Protein AF-0000000070242315 (afdb_homodimer)

Organism: Natronomonas pharaonis (strain ATCC 35678 / DSM 2160 / CIP 103997 / JCM 8858 / NBRC 14720 / NCIMB 2260 / Gabara) (NCBI:txid348780)

Sequence (284 aa):
MSDRTIFEQIIDGDIPARIVHETETTLAFLDANPLAPGHTLVVPKEPYERLRDLPPELSADVFETVRTVTPAVQDAVDADATTIGINDGPEAGQEVPHLHVHIVPRFEGDGGGPIHGVAGKTPELGDEELDTIADDIAEGLDMSDRTIFEQIIDGDIPARIVHETETTLAFLDANPLAPGHTLVVPKEPYERLRDLPPELSADVFETVRTVTPAVQDAVDADATTIGINDGPEAGQEVPHLHVHIVPRFEGDGGGPIHGVAGKTPELGDEELDTIADDIAEGLD

Nearest PDB structures (foldseek):
  3lb5-assembly2_D  TM=9.651E-01  e=8.086E-12  Bartonella henselae
  3l7x-assembly1_A-2  TM=9.092E-01  e=3.207E-12  Streptococcus mutans UA159
  3lb5-assembly1_A  TM=9.494E-01  e=1.035E-11  Bartonella henselae
  3imi-assembly2_C  TM=8.323E-01  e=4.643E-12  Bacillus anthracis str. 'Ames Ancestor'
  6fit-assembly1_A-2  TM=9.003E-01  e=7.441E-11  Homo sapiens

Solvent-accessible surface area (backbone atoms only — not comparable to full-atom values): 14920 Å² total; per-residue (Å²): 127,88,80,76,49,72,63,52,32,39,74,72,63,75,37,91,71,48,65,39,47,75,60,98,56,31,42,28,28,48,46,92,76,37,49,20,72,59,15,27,34,40,29,51,63,66,79,41,44,40,72,80,69,46,53,68,70,57,45,51,52,43,49,50,48,49,62,60,46,49,53,24,32,26,60,47,60,69,37,69,13,28,36,36,34,30,39,37,30,61,54,13,48,32,79,63,84,40,40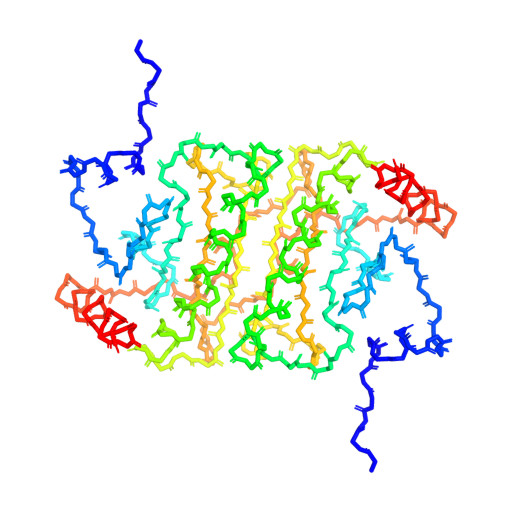,50,36,42,39,33,40,20,38,80,86,36,75,40,46,26,72,74,69,25,39,37,60,65,55,91,74,53,71,67,56,51,49,50,42,33,50,40,24,30,56,59,72,102,129,87,80,75,49,72,63,54,32,39,75,70,63,77,36,93,70,50,67,38,46,73,59,97,56,32,41,27,29,48,47,91,78,37,49,20,71,59,14,28,35,41,28,51,62,64,79,41,46,39,71,80,69,46,53,70,70,58,47,52,52,44,50,50,49,48,62,61,45,50,54,24,32,27,60,48,61,68,38,69,12,28,35,36,36,30,40,38,31,62,54,13,47,32,80,64,83,40,41,50,37,42,39,34,39,20,39,82,86,37,75,40,45,25,72,74,70,25,39,36,61,66,55,91,73,54,71,66,56,50,50,50,41,33,50,42,25,29,55,59,72,101

Radius of gyration: 18.12 Å; Cα contacts (8 Å, |Δi|>4): 613; chains: 2; bounding box: 54×52×43 Å

Secondary structure (DSSP, 8-state):
-----HHHHHHTTSS---EEEE-SSEEEEE-SS-SSTT-EEEEESS---SGGGS-HHHHHHHHHHHHHHHHHHHHHTT-SEEEEEEEESGGGT--SSS--EEEEEE-TTSS---GGGG--SPP---HHHHHHHHHHHHHHH-/-----HHHHHHTTSS---EEEE-SSEEEEE-SS-SSTT-EEEEESS---SGGGS-HHHHHHHHHHHHHHHHHHHHHTT-SEEEEEEEESGGGT--SSS--EEEEEE-TTSS---GGGG--SPP---HHHHHHHHHHHHHHH-

pLDDT: mean 95.9, std 7.04, range [35.12, 98.94]

InterPro domains:
  IPR001310 Histidine triad (HIT) protein [PR00332] (6-22)
  IPR001310 Histidine triad (HIT) protein [PR00332] (27-45)
  IPR001310 Histidine triad (HIT) protein [PR00332] (94-104)
  IPR001310 Histidine triad (HIT) protein [PTHR46648] (2-141)
  IPR011146 HIT-like domain [PF01230] (14-108)
  IPR011146 HIT-like domain [PS51084] (6-113)
  IPR019808 Histidine triad, conserved site [PS00892] (87-105)
  IPR036265 HIT-like superfamily [G3DSA:3.30.428.10] (1-141)
  IPR036265 HIT-like superfamily [SSF54197] (3-139)

Foldseek 3Di:
DPDDWVLLCCLVVVDDFAWDDDDPFKTKTADPDAPAQLWMKIFTNPFAQAPVPDPPVSNVVRVVCVVVVLVVSCVVVVAPDWDKDWQGDVVSPDDTSGTMIITHGHHVPPPDDDPVVSDDDDDDDDPVRVVVVVVVVVVVVD/DPDDWVLLCCLVVVDDFAWDDDDPFKTKTADPDAPAQLWMKIFTNPFAQAPVPDPPVSNVVRVVCVVVVLVVSCVVVVAPDWDKDWQGDVVSPDDTSGTMIITHGHHVPPPDDDPVVSDDDDDDDDPVRVVVVVVVVVVVVD

Structure (mmCIF, N/CA/C/O backbone):
data_AF-0000000070242315-model_v1
#
loop_
_entity.id
_entity.type
_entity.pdbx_description
1 polymer "Histidine triad family protein (Homolog to bis(5'-nucleosyl)-tetraphosphatase)"
#
loop_
_atom_site.group_PDB
_atom_site.id
_atom_site.type_symbol
_atom_site.label_atom_id
_atom_site.label_alt_id
_atom_site.label_comp_id
_atom_site.label_asym_id
_atom_site.label_entity_id
_atom_site.label_seq_id
_atom_site.pdbx_PDB_ins_code
_atom_site.Cartn_x
_atom_site.Cartn_y
_atom_site.Cartn_z
_atom_site.occupancy
_atom_site.B_iso_or_equiv
_atom_site.auth_seq_id
_atom_site.auth_comp_id
_atom_site.auth_asym_id
_atom_site.auth_atom_id
_atom_site.pdbx_PDB_model_num
ATOM 1 N N . MET A 1 1 ? 29.047 14.562 1.437 1 35.16 1 MET A N 1
ATOM 2 C CA . MET A 1 1 ? 28.016 14.633 2.459 1 35.16 1 MET A CA 1
ATOM 3 C C . MET A 1 1 ? 26.703 14.047 1.942 1 35.16 1 MET A C 1
ATOM 5 O O . MET A 1 1 ? 26.203 14.469 0.9 1 35.16 1 MET A O 1
ATOM 9 N N . SER A 1 2 ? 26.312 12.75 1.94 1 50.72 2 SER A N 1
ATOM 10 C CA . SER A 1 2 ? 25.219 12.086 1.234 1 50.72 2 SER A CA 1
ATOM 11 C C . SER A 1 2 ? 23.922 12.859 1.379 1 50.72 2 SER A C 1
ATOM 13 O O . SER A 1 2 ? 23.562 13.297 2.477 1 50.72 2 SER A O 1
ATOM 15 N N . ASP A 1 3 ? 23.344 13.711 0.447 1 77.81 3 ASP A N 1
ATOM 16 C CA . ASP A 1 3 ? 22.312 14.742 0.432 1 77.81 3 ASP A CA 1
ATOM 17 C C . ASP A 1 3 ? 21.016 14.234 1.081 1 77.81 3 ASP A C 1
ATOM 19 O O . ASP A 1 3 ? 20.5 13.172 0.718 1 77.81 3 ASP A O 1
ATOM 23 N N . ARG A 1 4 ? 20.812 14.711 2.303 1 92.19 4 ARG A N 1
ATOM 24 C CA . ARG A 1 4 ? 19.609 14.445 3.08 1 92.19 4 ARG A CA 1
ATOM 25 C C . ARG A 1 4 ? 18.359 14.648 2.234 1 92.19 4 ARG A C 1
ATOM 27 O O . ARG A 1 4 ? 18.281 15.578 1.428 1 92.19 4 ARG A O 1
ATOM 34 N N . THR A 1 5 ? 17.453 13.711 2.373 1 96.25 5 THR A N 1
ATOM 35 C CA . THR A 1 5 ? 16.172 13.859 1.69 1 96.25 5 THR A CA 1
ATOM 36 C C . THR A 1 5 ? 15.305 14.891 2.404 1 96.25 5 THR A C 1
ATOM 38 O O . THR A 1 5 ? 15.594 15.273 3.539 1 96.25 5 THR A O 1
ATOM 41 N N . ILE A 1 6 ? 14.336 15.375 1.773 1 96.25 6 ILE A N 1
ATOM 42 C CA . ILE A 1 6 ? 13.383 16.297 2.373 1 96.25 6 ILE A CA 1
ATOM 43 C C . ILE A 1 6 ? 12.742 15.656 3.6 1 96.25 6 ILE A C 1
ATOM 45 O O . ILE A 1 6 ? 12.453 16.328 4.586 1 96.25 6 ILE A O 1
ATOM 49 N N . PHE A 1 7 ? 12.547 14.367 3.598 1 98.06 7 PHE A N 1
ATOM 50 C CA . PHE A 1 7 ? 11.953 13.664 4.73 1 98.06 7 PHE A CA 1
ATOM 51 C C . PHE A 1 7 ? 12.883 13.688 5.934 1 98.06 7 PHE A C 1
ATOM 53 O O . PHE A 1 7 ? 12.438 13.859 7.07 1 98.06 7 PHE A O 1
ATOM 60 N N . GLU A 1 8 ? 14.094 13.461 5.645 1 97.75 8 GLU A N 1
ATOM 61 C CA . GLU A 1 8 ? 15.062 13.562 6.734 1 97.75 8 GLU A CA 1
ATOM 62 C C . GLU A 1 8 ? 15.055 14.953 7.352 1 97.75 8 GLU A C 1
ATOM 64 O O . GLU A 1 8 ? 15.188 15.102 8.57 1 97.75 8 GLU A O 1
ATOM 69 N N . GLN A 1 9 ? 14.906 15.93 6.469 1 97.81 9 GLN A N 1
ATOM 70 C CA . GLN A 1 9 ? 14.859 17.297 6.953 1 97.81 9 GLN A CA 1
ATOM 71 C C . GLN A 1 9 ? 13.617 17.547 7.809 1 97.81 9 GLN A C 1
ATOM 73 O O . GLN A 1 9 ? 13.672 18.266 8.805 1 97.81 9 GLN A O 1
ATOM 78 N N . ILE A 1 10 ? 12.477 16.984 7.426 1 97.88 10 ILE A N 1
ATOM 79 C CA . ILE A 1 10 ? 11.25 17.078 8.211 1 97.88 10 ILE A CA 1
ATOM 80 C C . ILE A 1 10 ? 11.438 16.375 9.555 1 97.88 10 ILE A C 1
ATOM 82 O O . ILE A 1 10 ? 11.109 16.938 10.602 1 97.88 10 ILE A O 1
ATOM 86 N N . ILE A 1 11 ? 12.023 15.172 9.562 1 98.06 11 ILE A N 1
ATOM 87 C CA . ILE A 1 11 ? 12.219 14.344 10.742 1 98.06 11 ILE A CA 1
ATOM 88 C C . ILE A 1 11 ? 13.125 15.07 11.742 1 98.06 11 ILE A C 1
ATOM 90 O O . ILE A 1 11 ? 12.883 15.031 12.945 1 98.06 11 ILE A O 1
ATOM 94 N N . ASP A 1 12 ? 14.086 15.781 11.227 1 97 12 ASP A N 1
ATOM 95 C CA . ASP A 1 12 ? 15.062 16.453 12.07 1 97 12 ASP A CA 1
ATOM 96 C C . ASP A 1 12 ? 14.547 17.828 12.523 1 97 12 ASP A C 1
ATOM 98 O O . ASP A 1 12 ? 15.188 18.5 13.32 1 97 12 ASP A O 1
ATOM 102 N N . GLY A 1 13 ? 13.469 18.281 11.961 1 96.56 13 GLY A N 1
ATOM 103 C CA . GLY A 1 13 ? 12.875 19.547 12.352 1 96.56 13 GLY A CA 1
ATOM 104 C C . GLY A 1 13 ? 13.453 20.734 11.609 1 96.56 13 GLY A C 1
ATOM 105 O O . GLY A 1 13 ? 13.219 21.875 11.984 1 96.56 13 GLY A O 1
ATOM 106 N N . ASP A 1 14 ? 14.18 20.453 10.562 1 96.56 14 ASP A N 1
ATOM 107 C CA . ASP A 1 14 ? 14.781 21.531 9.766 1 96.56 14 ASP A CA 1
ATOM 108 C C . ASP A 1 14 ? 13.727 22.219 8.891 1 96.56 14 ASP A C 1
ATOM 110 O O . ASP A 1 14 ? 13.867 23.391 8.547 1 96.56 14 ASP A O 1
ATOM 114 N N . ILE A 1 15 ? 12.758 21.453 8.414 1 95.69 15 ILE A N 1
ATOM 115 C CA . ILE A 1 15 ? 11.641 21.953 7.617 1 95.69 15 ILE A CA 1
ATOM 116 C C . ILE A 1 15 ? 10.32 21.625 8.312 1 95.69 15 ILE A C 1
ATOM 118 O O . ILE A 1 15 ? 10.156 20.516 8.844 1 95.69 15 ILE A O 1
ATOM 122 N N . PRO A 1 16 ? 9.461 22.641 8.266 1 96.38 16 PRO A N 1
ATOM 123 C CA . PRO A 1 16 ? 8.18 22.375 8.93 1 96.38 16 PRO A CA 1
ATOM 124 C C . PRO A 1 16 ? 7.32 21.375 8.156 1 96.38 16 PRO A C 1
ATOM 126 O O . PRO A 1 16 ? 7.422 21.281 6.934 1 96.38 16 PRO A O 1
ATOM 129 N N . ALA A 1 17 ? 6.516 20.656 8.828 1 98.06 17 ALA A N 1
ATOM 130 C CA . ALA A 1 17 ? 5.512 19.734 8.297 1 98.06 17 ALA A CA 1
ATOM 131 C C . ALA A 1 17 ? 4.316 19.625 9.234 1 98.06 17 ALA A C 1
ATOM 133 O O . ALA A 1 17 ? 4.422 19.938 10.422 1 98.06 17 ALA A O 1
ATOM 134 N N . ARG A 1 18 ? 3.201 19.281 8.711 1 98.56 18 ARG A N 1
ATOM 135 C CA . ARG A 1 18 ? 2.023 19 9.523 1 98.56 18 ARG A CA 1
ATOM 136 C C . ARG A 1 18 ? 2.021 17.547 10.016 1 98.56 18 ARG A C 1
ATOM 138 O O . ARG A 1 18 ? 1.366 16.688 9.422 1 98.56 18 ARG A O 1
ATOM 145 N N . ILE A 1 19 ? 2.725 17.375 11.102 1 98.75 19 ILE A N 1
ATOM 146 C CA . ILE A 1 19 ? 2.881 16.047 11.688 1 98.75 19 ILE A CA 1
ATOM 147 C C . ILE A 1 19 ? 1.592 15.641 12.391 1 98.75 19 ILE A C 1
ATOM 149 O O . ILE A 1 19 ? 1.052 16.406 13.203 1 98.75 19 ILE A O 1
ATOM 153 N N . VAL A 1 20 ? 1.15 14.469 12.102 1 98.88 20 VAL A N 1
ATOM 154 C CA . VAL A 1 20 ? -0.119 14.055 12.688 1 98.88 20 VAL A CA 1
ATOM 155 C C . VAL A 1 20 ? 0.112 12.898 13.664 1 98.88 20 VAL A C 1
ATOM 157 O O . VAL A 1 20 ? -0.746 12.602 14.492 1 98.88 20 VAL A O 1
ATOM 160 N N . HIS A 1 21 ? 1.152 12.18 13.57 1 98.75 21 HIS A N 1
ATOM 161 C CA . HIS A 1 21 ? 1.483 11.055 14.43 1 98.75 21 HIS A CA 1
ATOM 162 C C . HIS A 1 21 ? 2.982 10.773 14.422 1 98.75 21 HIS A C 1
ATOM 164 O O . HIS A 1 21 ? 3.627 10.852 13.375 1 98.75 21 HIS A O 1
ATOM 170 N N . GLU A 1 22 ? 3.502 10.484 15.523 1 98.56 22 GLU A N 1
ATOM 171 C CA . GLU A 1 22 ? 4.926 10.195 15.641 1 98.56 22 GLU A CA 1
ATOM 172 C C . GLU A 1 22 ? 5.184 9.109 16.672 1 98.56 22 GLU A C 1
ATOM 174 O O . GLU A 1 22 ? 4.598 9.125 17.766 1 98.56 22 GLU A O 1
ATOM 179 N N . THR A 1 23 ? 5.93 8.156 16.328 1 98.25 23 THR A N 1
ATOM 180 C CA . THR A 1 23 ? 6.453 7.156 17.25 1 98.25 23 THR A CA 1
ATOM 181 C C . THR A 1 23 ? 7.973 7.27 17.359 1 98.25 23 THR A C 1
ATOM 183 O O . THR A 1 23 ? 8.578 8.188 16.797 1 98.25 23 THR A O 1
ATOM 186 N N . GLU A 1 24 ? 8.57 6.324 18.062 1 98.25 24 GLU A N 1
ATOM 187 C CA . GLU A 1 24 ? 10.023 6.301 18.156 1 98.25 24 GLU A CA 1
ATOM 188 C C . GLU A 1 24 ? 10.664 6.047 16.797 1 98.25 24 GLU A C 1
ATOM 190 O O . GLU A 1 24 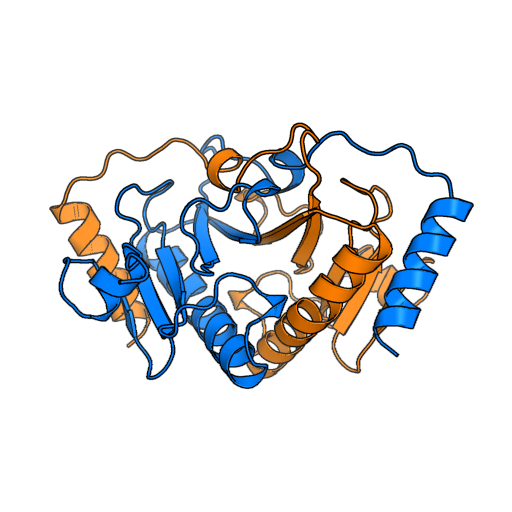? 11.75 6.562 16.516 1 98.25 24 GLU A O 1
ATOM 195 N N . THR A 1 25 ? 10.016 5.344 15.891 1 98.69 25 THR A N 1
ATOM 196 C CA . THR A 1 25 ? 10.695 4.867 14.695 1 98.69 25 THR A CA 1
ATOM 197 C C . THR A 1 25 ? 9.992 5.363 13.438 1 98.69 25 THR A C 1
ATOM 199 O O . THR A 1 25 ? 10.523 5.238 12.328 1 98.69 25 THR A O 1
ATOM 202 N N . THR A 1 26 ? 8.773 5.953 13.547 1 98.75 26 THR A N 1
ATOM 203 C CA . THR A 1 26 ? 8.016 6.344 12.359 1 98.75 26 THR A CA 1
ATOM 204 C C . THR A 1 26 ? 7.469 7.762 12.508 1 98.75 26 THR A C 1
ATOM 206 O O . THR A 1 26 ? 7.375 8.281 13.625 1 98.75 26 THR A O 1
ATOM 209 N N . LEU A 1 27 ? 7.199 8.391 11.422 1 98.88 27 LEU A N 1
ATOM 210 C CA . LEU A 1 27 ? 6.59 9.711 11.344 1 98.88 27 LEU A CA 1
ATOM 211 C C . LEU A 1 27 ? 5.488 9.742 10.289 1 98.88 27 LEU A C 1
ATOM 213 O O . LEU A 1 27 ? 5.656 9.188 9.195 1 98.88 27 LEU A O 1
ATOM 217 N N . ALA A 1 28 ? 4.348 10.297 10.617 1 98.94 28 ALA A N 1
ATOM 218 C CA . ALA A 1 28 ? 3.25 10.539 9.688 1 98.94 28 ALA A CA 1
ATOM 219 C C . ALA A 1 28 ? 2.941 12.031 9.586 1 98.94 28 ALA A C 1
ATOM 221 O O . ALA A 1 28 ? 2.834 12.719 10.602 1 98.94 28 ALA A O 1
ATOM 222 N N . PHE A 1 29 ? 2.82 12.539 8.383 1 98.88 29 PHE A N 1
ATOM 223 C CA . PHE A 1 29 ? 2.574 13.961 8.172 1 98.88 29 PHE A CA 1
ATOM 224 C C . PHE A 1 29 ? 1.812 14.188 6.871 1 98.88 29 PHE A C 1
ATOM 226 O O . PHE A 1 29 ? 1.881 13.375 5.949 1 98.88 29 PHE A O 1
ATOM 233 N N . LEU A 1 30 ? 1.074 15.273 6.824 1 98.62 30 LEU A N 1
ATOM 234 C CA . LEU A 1 30 ? 0.354 15.602 5.602 1 98.62 30 LEU A CA 1
ATOM 235 C C . LEU A 1 30 ? 1.324 15.906 4.465 1 98.62 30 LEU A C 1
ATOM 237 O O . LEU A 1 30 ? 2.332 16.594 4.668 1 98.62 30 LEU A O 1
ATOM 241 N N . ASP A 1 31 ? 1.036 15.391 3.293 1 97.38 31 ASP A N 1
ATOM 242 C CA . ASP A 1 31 ? 1.809 15.789 2.121 1 97.38 31 ASP A CA 1
ATOM 243 C C . ASP A 1 31 ? 1.646 17.281 1.842 1 97.38 31 ASP A C 1
ATOM 245 O O . ASP A 1 31 ? 0.542 17.828 1.943 1 97.38 31 ASP A O 1
ATOM 249 N N . ALA A 1 32 ? 2.688 17.891 1.488 1 92.56 32 ALA A N 1
ATOM 250 C CA . ALA A 1 32 ? 2.668 19.328 1.227 1 92.56 32 ALA A CA 1
ATOM 251 C C . ALA A 1 32 ? 1.897 19.641 -0.052 1 92.56 32 ALA A C 1
ATOM 253 O O . ALA A 1 32 ? 1.374 20.75 -0.213 1 92.56 32 ALA A O 1
ATOM 254 N N . ASN A 1 33 ? 1.921 18.766 -0.971 1 92.69 33 ASN A N 1
ATOM 255 C CA . ASN A 1 33 ? 1.169 18.828 -2.219 1 92.69 33 ASN A CA 1
ATOM 256 C C . ASN A 1 33 ? 0.149 17.703 -2.328 1 92.69 33 ASN A C 1
ATOM 258 O O . ASN A 1 33 ? 0.292 16.812 -3.166 1 92.69 33 ASN A O 1
ATOM 262 N N . PRO A 1 34 ? -0.873 17.891 -1.563 1 96.38 34 PRO A N 1
ATOM 263 C CA . PRO A 1 34 ? -1.779 16.75 -1.394 1 96.38 34 PRO A CA 1
ATOM 264 C C . PRO A 1 34 ? -2.506 16.375 -2.684 1 96.38 34 PRO A C 1
ATOM 266 O O . PRO A 1 34 ? -2.93 17.266 -3.436 1 96.38 34 PRO A O 1
ATOM 269 N N . LEU A 1 35 ? -2.645 15.07 -2.852 1 96.88 35 LEU A N 1
ATOM 270 C CA . LEU A 1 35 ? -3.41 14.508 -3.959 1 96.88 35 LEU A CA 1
ATOM 271 C C . LEU A 1 35 ? -4.906 14.539 -3.658 1 96.88 35 LEU A C 1
ATOM 273 O O . LEU A 1 35 ? -5.73 14.406 -4.566 1 96.88 35 LEU A O 1
ATOM 277 N N . ALA A 1 36 ? -5.305 14.641 -2.457 1 97.31 36 ALA A N 1
ATOM 278 C CA . ALA A 1 36 ? -6.652 14.711 -1.895 1 97.31 36 ALA A CA 1
ATOM 279 C C . ALA A 1 36 ? -6.625 15.312 -0.491 1 97.31 36 ALA A C 1
ATOM 281 O O . ALA A 1 36 ? -5.582 15.336 0.163 1 97.31 36 ALA A O 1
ATOM 282 N N . PRO A 1 37 ? -7.797 15.898 -0.055 1 97.25 37 PRO A N 1
ATOM 283 C CA . PRO A 1 37 ? -7.816 16.281 1.358 1 97.25 37 PRO A CA 1
ATOM 284 C C . PRO A 1 37 ? -7.43 15.133 2.287 1 97.25 37 PRO A C 1
ATOM 286 O O . PRO A 1 37 ? -7.945 14.023 2.148 1 97.25 37 PRO A O 1
ATOM 289 N N . GLY A 1 38 ? -6.457 15.398 3.168 1 98.31 38 GLY A N 1
ATOM 290 C CA . GLY A 1 38 ? -6.074 14.398 4.148 1 98.31 38 GLY A CA 1
ATOM 291 C C . GLY A 1 38 ? -4.945 13.5 3.676 1 98.31 38 GLY A C 1
ATOM 292 O O . GLY A 1 38 ? -4.484 12.633 4.418 1 98.31 38 GLY A O 1
ATOM 293 N N . HIS A 1 39 ? -4.469 13.711 2.352 1 98.75 39 HIS A N 1
ATOM 294 C CA . HIS A 1 39 ? -3.35 12.906 1.877 1 98.75 39 HIS A CA 1
ATOM 295 C C . HIS A 1 39 ? -2.182 12.953 2.855 1 98.75 39 HIS A C 1
ATOM 297 O O . HIS A 1 39 ? -1.573 14.016 3.053 1 98.75 39 HIS A O 1
ATOM 303 N N . THR A 1 40 ? -1.833 11.812 3.418 1 98.81 40 THR A N 1
ATOM 304 C CA . THR A 1 40 ? -0.841 11.672 4.48 1 98.81 40 THR A CA 1
ATOM 305 C C . THR A 1 40 ? 0.254 10.695 4.066 1 98.81 40 THR A C 1
ATOM 307 O O . THR A 1 40 ? -0.02 9.688 3.408 1 98.81 40 THR A O 1
ATOM 310 N N . LEU A 1 41 ? 1.457 11.008 4.453 1 98.88 41 LEU A N 1
ATOM 311 C CA . LEU A 1 41 ? 2.596 10.117 4.262 1 98.88 41 LEU A CA 1
ATOM 312 C C . LEU A 1 41 ? 3.023 9.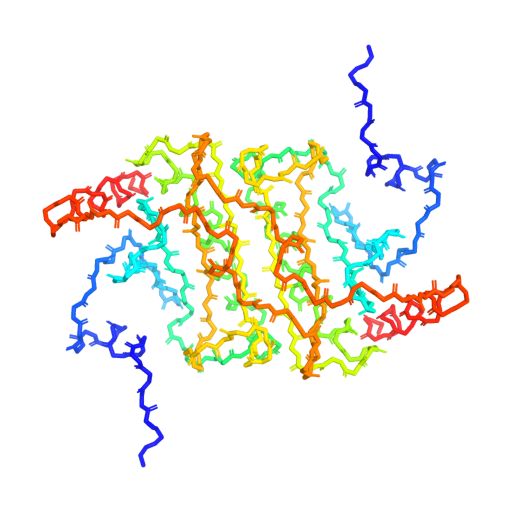484 5.582 1 98.88 41 LEU A C 1
ATOM 314 O O . LEU A 1 41 ? 3.027 10.156 6.617 1 98.88 41 LEU A O 1
ATOM 318 N N . VAL A 1 42 ? 3.322 8.234 5.578 1 98.88 42 VAL A N 1
ATOM 319 C CA . VAL A 1 42 ? 3.979 7.539 6.68 1 98.88 42 VAL A CA 1
ATOM 320 C C . VAL A 1 42 ? 5.387 7.121 6.266 1 98.88 42 VAL A C 1
ATOM 322 O O . VAL A 1 42 ? 5.566 6.473 5.23 1 98.88 42 VAL A O 1
ATOM 325 N N . VAL A 1 43 ? 6.406 7.48 7.074 1 98.75 43 VAL A N 1
ATOM 326 C CA . VAL A 1 43 ? 7.789 7.176 6.727 1 98.75 43 VAL A CA 1
ATOM 327 C C . VAL A 1 43 ? 8.516 6.602 7.941 1 98.75 43 VAL A C 1
ATOM 329 O O . VAL A 1 43 ? 8.211 6.969 9.078 1 98.75 43 VAL A O 1
ATOM 332 N N . PRO A 1 44 ? 9.438 5.59 7.723 1 98.69 44 PRO A N 1
ATOM 333 C CA . PRO A 1 44 ? 10.414 5.32 8.789 1 98.69 44 PRO A CA 1
ATOM 334 C C . PRO A 1 44 ? 11.352 6.496 9.039 1 98.69 44 PRO A C 1
ATOM 336 O O . PRO A 1 44 ? 11.75 7.188 8.094 1 98.69 44 PRO A O 1
ATOM 339 N N . LYS A 1 45 ? 11.656 6.711 10.289 1 98.44 45 LYS A N 1
ATOM 340 C CA . LYS A 1 45 ? 12.555 7.824 10.594 1 98.44 45 LYS A CA 1
ATOM 341 C C . LYS A 1 45 ? 13.953 7.559 10.047 1 98.44 45 LYS A C 1
ATOM 343 O O . LYS A 1 45 ? 14.633 8.484 9.586 1 98.44 45 LYS A O 1
ATOM 348 N N . GLU A 1 46 ? 14.438 6.309 10.148 1 97.56 46 GLU A N 1
ATOM 349 C CA . GLU A 1 46 ? 15.703 5.953 9.523 1 97.56 46 GLU A CA 1
ATOM 350 C C . GLU A 1 46 ? 15.578 5.902 8 1 97.56 46 GLU A C 1
ATOM 352 O O . GLU A 1 46 ? 14.562 5.441 7.477 1 97.56 46 GLU A O 1
ATOM 357 N N . PRO A 1 47 ? 16.484 6.34 7.273 1 96.5 47 PRO A N 1
ATOM 358 C CA . PRO A 1 47 ? 16.375 6.594 5.836 1 96.5 47 PRO A CA 1
ATOM 359 C C . PRO A 1 47 ? 16.578 5.34 4.992 1 96.5 47 PRO A C 1
ATOM 361 O O . PRO A 1 47 ? 17.438 5.328 4.102 1 96.5 47 PRO A O 1
ATOM 364 N N . TYR A 1 48 ? 15.797 4.41 5.062 1 97.12 48 TYR A N 1
ATOM 365 C CA . TYR A 1 48 ? 15.797 3.273 4.148 1 97.12 48 TYR A CA 1
ATOM 366 C C . TYR A 1 48 ? 15.086 3.621 2.846 1 97.12 48 TYR A C 1
ATOM 368 O O . TYR A 1 48 ? 14.047 4.285 2.857 1 97.12 48 TYR A O 1
ATOM 376 N N . GLU A 1 49 ? 15.625 3.203 1.83 1 97.12 49 GLU A N 1
ATOM 377 C CA . GLU A 1 49 ? 15.117 3.609 0.523 1 97.12 49 GLU A CA 1
ATOM 378 C C . GLU A 1 49 ? 14.047 2.646 0.023 1 97.12 49 GLU A C 1
ATOM 380 O O . GLU A 1 49 ? 13.039 3.072 -0.551 1 97.12 49 GLU A O 1
ATOM 385 N N . ARG A 1 50 ? 14.32 1.318 0.201 1 97.56 50 ARG A N 1
ATOM 386 C CA . ARG A 1 50 ? 13.461 0.284 -0.359 1 97.56 50 ARG A CA 1
ATOM 387 C C . ARG A 1 50 ? 12.859 -0.586 0.742 1 97.56 50 ARG A C 1
ATOM 389 O O . ARG A 1 50 ? 13.438 -0.702 1.827 1 97.56 50 ARG A O 1
ATOM 396 N N . LEU A 1 51 ? 11.695 -1.15 0.403 1 97.38 51 LEU A N 1
ATOM 397 C CA . LEU A 1 51 ? 11.047 -2.045 1.354 1 97.38 51 LEU A CA 1
ATOM 398 C C . LEU A 1 51 ? 11.961 -3.207 1.721 1 97.38 51 LEU A C 1
ATOM 400 O O . LEU A 1 51 ? 12.039 -3.602 2.887 1 97.38 51 LEU A O 1
ATOM 404 N N . ARG A 1 52 ? 12.688 -3.758 0.782 1 95.06 52 ARG A N 1
ATOM 405 C CA . ARG A 1 52 ? 13.539 -4.922 0.987 1 95.06 52 ARG A CA 1
ATOM 406 C C . ARG A 1 52 ? 14.656 -4.617 1.981 1 95.06 52 ARG A C 1
ATOM 408 O O . ARG A 1 52 ? 15.234 -5.531 2.574 1 95.06 52 ARG A O 1
ATOM 415 N N . ASP A 1 53 ? 14.953 -3.377 2.158 1 94.75 53 ASP A N 1
ATOM 416 C CA . ASP A 1 53 ? 16.062 -2.969 3.023 1 94.75 53 ASP A CA 1
ATOM 417 C C . ASP A 1 53 ? 15.578 -2.756 4.457 1 94.75 53 ASP A C 1
ATOM 419 O O . ASP A 1 53 ? 16.391 -2.619 5.375 1 94.75 53 ASP A O 1
ATOM 423 N N . LEU A 1 54 ? 14.305 -2.684 4.645 1 95.56 54 LEU A N 1
ATOM 424 C CA . LEU A 1 54 ? 13.734 -2.371 5.953 1 95.56 54 LEU A CA 1
ATOM 425 C C . LEU A 1 54 ? 13.852 -3.564 6.895 1 95.56 54 LEU A C 1
ATOM 427 O O . LEU A 1 54 ? 13.406 -4.668 6.566 1 95.56 54 LEU A O 1
ATOM 431 N N . PRO A 1 55 ? 14.508 -3.398 8.086 1 95.38 55 PRO A N 1
ATOM 432 C CA . PRO A 1 55 ? 14.484 -4.488 9.062 1 95.38 55 PRO A CA 1
ATOM 433 C C . PRO A 1 55 ? 13.062 -4.902 9.445 1 95.38 55 PRO A C 1
ATOM 435 O O . PRO A 1 55 ? 12.172 -4.055 9.523 1 95.38 55 PRO A O 1
ATOM 438 N N . PRO A 1 56 ? 12.891 -6.188 9.742 1 93.5 56 PRO A N 1
ATOM 439 C CA . PRO A 1 56 ? 11.555 -6.711 10.016 1 93.5 56 PRO A CA 1
ATOM 440 C C . PRO A 1 56 ? 10.82 -5.914 11.094 1 93.5 56 PRO A C 1
ATOM 442 O O . PRO A 1 56 ? 9.633 -5.598 10.938 1 93.5 56 PRO A O 1
ATOM 445 N N . GLU A 1 57 ? 11.5 -5.605 12.148 1 94.94 57 GLU A N 1
ATOM 446 C CA . GLU A 1 57 ? 10.859 -4.883 13.242 1 94.94 57 GLU A CA 1
ATOM 447 C C . GLU A 1 57 ? 10.406 -3.496 12.797 1 94.94 57 GLU A C 1
ATOM 449 O O . GLU A 1 57 ? 9.328 -3.033 13.188 1 94.94 57 GLU A O 1
ATOM 454 N N . LEU A 1 58 ? 11.211 -2.791 12.008 1 96.38 58 LEU A N 1
ATOM 455 C CA . LEU A 1 58 ? 10.859 -1.461 11.523 1 96.38 58 LEU A CA 1
ATOM 456 C C . LEU A 1 58 ? 9.711 -1.532 10.523 1 96.38 58 LEU A C 1
ATOM 458 O O . LEU A 1 58 ? 8.844 -0.653 10.5 1 96.38 58 LEU A O 1
ATOM 462 N N . SER A 1 59 ? 9.742 -2.59 9.688 1 95.31 59 SER A N 1
ATOM 463 C CA . SER A 1 59 ? 8.617 -2.809 8.789 1 95.31 59 SER A CA 1
ATOM 464 C C . SER A 1 59 ? 7.305 -2.93 9.555 1 95.31 59 SER A C 1
ATOM 466 O O . SER A 1 59 ? 6.301 -2.318 9.188 1 95.31 59 SER A O 1
ATOM 468 N N . ALA A 1 60 ? 7.32 -3.74 10.594 1 94.12 60 ALA A N 1
ATOM 469 C CA . ALA A 1 60 ? 6.145 -3.904 11.445 1 94.12 60 ALA A CA 1
ATOM 470 C C . ALA A 1 60 ? 5.68 -2.562 12 1 94.12 60 ALA A C 1
ATOM 472 O O . ALA A 1 60 ? 4.48 -2.277 12.031 1 94.12 60 ALA A O 1
ATOM 473 N N . ASP A 1 61 ? 6.617 -1.729 12.445 1 96.62 61 ASP A N 1
ATOM 474 C CA . ASP A 1 61 ? 6.285 -0.423 13.008 1 96.62 61 ASP A CA 1
ATOM 475 C C . ASP A 1 61 ? 5.637 0.479 11.961 1 96.62 61 ASP A C 1
ATOM 477 O O . ASP A 1 61 ? 4.648 1.158 12.25 1 96.62 61 ASP A O 1
ATOM 481 N N . VAL A 1 62 ? 6.191 0.518 10.75 1 97.75 62 VAL A N 1
ATOM 482 C CA . VAL A 1 62 ? 5.672 1.355 9.672 1 97.75 62 VAL A CA 1
ATOM 483 C C . VAL A 1 62 ? 4.234 0.95 9.352 1 97.75 62 VAL A C 1
ATOM 485 O O . VAL A 1 62 ? 3.34 1.798 9.305 1 97.75 62 VAL A O 1
ATOM 488 N N . PHE A 1 63 ? 3.992 -0.288 9.219 1 96.12 63 PHE A N 1
ATOM 489 C CA . PHE A 1 63 ? 2.678 -0.756 8.797 1 96.12 63 PHE A CA 1
ATOM 490 C C . PHE A 1 63 ? 1.666 -0.63 9.93 1 96.12 63 PHE A C 1
ATOM 492 O O . PHE A 1 63 ? 0.48 -0.395 9.688 1 96.12 63 PHE A O 1
ATOM 499 N N . GLU A 1 64 ? 2.084 -0.798 11.148 1 95.25 64 GLU A N 1
ATOM 500 C CA . GLU A 1 64 ? 1.201 -0.501 12.273 1 95.25 64 GLU A CA 1
ATOM 501 C C . GLU A 1 64 ? 0.772 0.963 12.266 1 95.25 64 GLU A C 1
ATOM 503 O O . GLU A 1 64 ? -0.385 1.277 12.555 1 95.25 64 GLU A O 1
ATOM 508 N N . THR A 1 65 ? 1.714 1.832 12.023 1 97.62 65 THR A N 1
ATOM 509 C CA . THR A 1 65 ? 1.369 3.246 11.914 1 97.62 65 THR A CA 1
ATOM 510 C C . THR A 1 65 ? 0.359 3.471 10.789 1 97.62 65 THR A C 1
ATOM 512 O O . THR A 1 65 ? -0.609 4.215 10.961 1 97.62 65 THR A O 1
ATOM 515 N N . VAL A 1 66 ? 0.517 2.816 9.633 1 98.31 66 VAL A N 1
ATOM 516 C CA . VAL A 1 66 ? -0.419 2.922 8.516 1 98.31 66 VAL A CA 1
ATOM 517 C C . VAL A 1 66 ? -1.809 2.475 8.961 1 98.31 66 VAL A C 1
ATOM 519 O O . VAL A 1 66 ? -2.801 3.166 8.719 1 98.31 66 VAL A O 1
ATOM 522 N N . ARG A 1 67 ? -1.862 1.331 9.625 1 96.06 67 ARG A N 1
ATOM 523 C CA . ARG A 1 67 ? -3.133 0.781 10.086 1 96.06 67 ARG A CA 1
ATOM 524 C C . ARG A 1 67 ? -3.844 1.752 11.023 1 96.06 67 ARG A C 1
ATOM 526 O O . ARG A 1 67 ? -5.066 1.907 10.953 1 96.06 67 ARG A O 1
ATOM 533 N N . THR A 1 68 ? -3.09 2.391 11.867 1 96.31 68 THR A N 1
ATOM 534 C CA . THR A 1 68 ? -3.645 3.266 12.891 1 96.31 68 THR A CA 1
ATOM 535 C C . THR A 1 68 ? -4.051 4.609 12.297 1 96.31 68 THR A C 1
ATOM 537 O O . THR A 1 68 ? -5.098 5.16 12.641 1 96.31 68 THR A O 1
ATOM 540 N N . VAL A 1 69 ? -3.27 5.141 11.391 1 98.38 69 VAL A N 1
ATOM 541 C CA . VAL A 1 69 ? -3.426 6.492 10.867 1 98.38 69 VAL A CA 1
ATOM 542 C C . VAL A 1 69 ? -4.516 6.512 9.797 1 98.38 69 VAL A C 1
ATOM 544 O O . VAL A 1 69 ? -5.262 7.488 9.68 1 98.38 69 VAL A O 1
ATOM 547 N N . THR A 1 70 ? -4.684 5.465 9.047 1 98.56 70 THR A N 1
ATOM 548 C CA . THR A 1 70 ? -5.551 5.445 7.879 1 98.56 70 THR A CA 1
ATOM 549 C C . THR A 1 70 ? -6.996 5.738 8.266 1 98.56 70 THR A C 1
ATOM 551 O O . THR A 1 70 ? -7.625 6.637 7.707 1 98.56 70 THR A O 1
ATOM 554 N N . PRO A 1 71 ? -7.566 5.047 9.312 1 97.44 71 PRO A N 1
ATOM 555 C CA . PRO A 1 71 ? -8.953 5.371 9.672 1 97.44 71 PRO A CA 1
ATOM 556 C C . PRO A 1 71 ? -9.109 6.797 10.195 1 97.44 71 PRO A C 1
ATOM 558 O O . PRO A 1 71 ? -10.133 7.438 9.945 1 97.44 71 PRO A O 1
ATOM 561 N N . ALA A 1 72 ? -8.109 7.273 10.93 1 98.44 72 ALA A N 1
ATOM 562 C CA . ALA A 1 72 ? -8.156 8.641 11.453 1 98.44 72 ALA A CA 1
ATOM 563 C C . ALA A 1 72 ? -8.164 9.656 10.32 1 98.44 72 ALA A C 1
ATOM 565 O O . ALA A 1 72 ? -8.883 10.656 10.383 1 98.44 72 ALA A O 1
ATOM 566 N N . VAL A 1 73 ? -7.387 9.445 9.297 1 98.75 73 VAL A N 1
ATOM 567 C CA . VAL A 1 73 ? -7.34 10.305 8.125 1 98.75 73 VAL A CA 1
ATOM 568 C C . VAL A 1 73 ? -8.703 10.305 7.43 1 98.75 73 VAL A C 1
ATOM 570 O O . VAL A 1 73 ? -9.25 11.367 7.125 1 98.75 73 VAL A O 1
ATOM 573 N N . GLN A 1 74 ? -9.195 9.125 7.199 1 98.38 74 GLN A N 1
ATOM 574 C CA . GLN A 1 74 ? -10.484 8.992 6.527 1 98.38 74 GLN A CA 1
ATOM 575 C C . GLN A 1 74 ? -11.578 9.75 7.277 1 98.38 74 GLN A C 1
ATOM 577 O O . GLN A 1 74 ? -12.367 10.477 6.668 1 98.38 74 GLN A O 1
ATOM 582 N N . ASP A 1 75 ? -11.594 9.555 8.562 1 98.25 75 ASP A N 1
ATOM 583 C CA . ASP A 1 75 ? -12.625 10.172 9.391 1 98.25 75 ASP A CA 1
ATOM 584 C C . ASP A 1 75 ? -12.477 11.695 9.398 1 98.25 75 ASP A C 1
ATOM 586 O O . ASP A 1 75 ? -13.477 12.422 9.375 1 98.25 75 ASP A O 1
ATOM 590 N N . ALA A 1 76 ? -11.266 12.203 9.453 1 98.62 76 ALA A N 1
ATOM 591 C CA . ALA A 1 76 ? -10.992 13.633 9.547 1 98.62 76 ALA A CA 1
ATOM 592 C C . ALA A 1 76 ? -11.531 14.383 8.328 1 98.62 76 ALA A C 1
ATOM 594 O O . ALA A 1 76 ? -11.914 15.547 8.43 1 98.62 76 ALA A O 1
ATOM 595 N N . VAL A 1 77 ? -11.609 13.75 7.18 1 98.38 77 VAL A N 1
ATOM 596 C CA . VAL A 1 77 ? -12 14.461 5.965 1 98.38 77 VAL A CA 1
ATOM 597 C C . VAL A 1 77 ? -13.281 13.844 5.398 1 98.38 77 VAL A C 1
ATOM 599 O O . VAL A 1 77 ? -13.672 14.148 4.27 1 98.38 77 VAL A O 1
ATOM 602 N N . ASP A 1 78 ? -13.906 12.875 6.141 1 98.31 78 ASP A N 1
ATOM 603 C CA . ASP A 1 78 ? -15.148 12.211 5.754 1 98.31 78 ASP A CA 1
ATOM 604 C C . ASP A 1 78 ? -15.008 11.531 4.391 1 98.31 78 ASP A C 1
ATOM 606 O O . ASP A 1 78 ? -15.836 11.734 3.502 1 98.31 78 ASP A O 1
ATOM 610 N N . ALA A 1 79 ? -13.93 10.891 4.227 1 98.31 79 ALA A N 1
ATOM 611 C CA . ALA A 1 79 ? -13.688 10.188 2.971 1 98.31 79 ALA A CA 1
ATOM 612 C C . ALA A 1 79 ? -14.5 8.898 2.898 1 98.31 79 ALA A C 1
ATOM 614 O O . ALA A 1 79 ? -14.812 8.297 3.928 1 98.31 79 ALA A O 1
ATOM 615 N N . ASP A 1 80 ? -14.781 8.391 1.686 1 98.06 80 ASP A N 1
ATOM 616 C CA . ASP A 1 80 ? -15.562 7.18 1.452 1 98.06 80 ASP A CA 1
ATOM 617 C C . ASP A 1 80 ? -14.656 5.949 1.415 1 98.06 80 ASP A C 1
ATOM 619 O O . ASP A 1 80 ? -15.102 4.832 1.669 1 98.06 80 ASP A O 1
ATOM 623 N N . ALA A 1 81 ? -13.469 6.156 1.066 1 98.38 81 ALA A N 1
ATOM 624 C CA . ALA A 1 81 ? -12.477 5.105 0.856 1 98.38 81 ALA A CA 1
ATOM 625 C C . ALA A 1 81 ? -11.055 5.66 0.941 1 98.38 81 ALA A C 1
ATOM 627 O O . ALA A 1 81 ? -10.859 6.836 1.266 1 98.38 81 ALA A O 1
ATOM 628 N N . THR A 1 82 ? -10.094 4.84 0.81 1 98.56 82 THR A N 1
ATOM 629 C CA . THR A 1 82 ? -8.695 5.254 0.841 1 98.56 82 THR A CA 1
ATOM 630 C C . THR A 1 82 ? -7.855 4.391 -0.093 1 98.56 82 THR A C 1
ATOM 632 O O . THR A 1 82 ? -8.008 3.168 -0.124 1 98.56 82 THR A O 1
ATOM 635 N N . THR A 1 83 ? -7.035 4.98 -0.926 1 98.38 83 THR A N 1
ATOM 636 C CA . THR A 1 83 ? -5.949 4.285 -1.61 1 98.38 83 THR A CA 1
ATOM 637 C C . THR A 1 83 ? -4.664 4.344 -0.787 1 98.38 83 THR A C 1
ATOM 639 O O . THR A 1 83 ? -4.219 5.426 -0.398 1 98.38 83 THR A O 1
ATOM 642 N N . ILE A 1 84 ? -4.172 3.201 -0.45 1 98.56 84 ILE A N 1
ATOM 643 C CA . ILE A 1 84 ? -2.885 3.1 0.228 1 98.56 84 ILE A CA 1
ATOM 644 C C . ILE A 1 84 ? -1.841 2.533 -0.731 1 98.56 84 ILE A C 1
ATOM 646 O O . ILE A 1 84 ? -2.094 1.54 -1.418 1 98.56 84 ILE A O 1
ATOM 650 N N . GLY A 1 85 ? -0.625 3.201 -0.809 1 98.06 85 GLY A N 1
ATOM 651 C CA . GLY A 1 85 ? 0.308 2.705 -1.808 1 98.06 85 GLY A CA 1
ATOM 652 C C . GLY A 1 85 ? 1.754 3.039 -1.491 1 98.06 85 GLY A C 1
ATOM 653 O O . GLY A 1 85 ? 2.029 3.984 -0.75 1 98.06 85 GLY A O 1
ATOM 654 N N . ILE A 1 86 ? 2.639 2.271 -1.993 1 98.5 86 ILE A N 1
ATOM 655 C CA . ILE A 1 86 ? 4.086 2.453 -1.966 1 98.5 86 ILE A CA 1
ATOM 656 C C . ILE A 1 86 ? 4.641 2.383 -3.387 1 98.5 86 ILE A C 1
ATOM 658 O O . ILE A 1 86 ? 4.348 1.443 -4.129 1 98.5 86 ILE A O 1
ATOM 662 N N . ASN A 1 87 ? 5.316 3.381 -3.826 1 98.44 87 ASN A N 1
ATOM 663 C CA . ASN A 1 87 ? 6.191 3.297 -4.992 1 98.44 87 ASN A CA 1
ATOM 664 C C . ASN A 1 87 ? 7.598 2.85 -4.602 1 98.44 87 ASN A C 1
ATOM 666 O O . ASN A 1 87 ? 8.438 3.674 -4.242 1 98.44 87 ASN A O 1
ATOM 670 N N . ASP A 1 88 ? 7.867 1.567 -4.676 1 98.44 88 ASP A N 1
ATOM 671 C CA . ASP A 1 88 ? 9.117 1.013 -4.16 1 98.44 88 ASP A CA 1
ATOM 672 C C . ASP A 1 88 ? 10.18 0.938 -5.254 1 98.44 88 ASP A C 1
ATOM 674 O O . ASP A 1 88 ? 10.461 -0.142 -5.777 1 98.44 88 ASP A O 1
ATOM 678 N N . GLY A 1 89 ? 10.805 2.041 -5.48 1 98.12 89 GLY A N 1
ATOM 679 C CA . GLY A 1 89 ? 11.812 2.162 -6.523 1 98.12 89 GLY A CA 1
ATOM 680 C C . GLY A 1 89 ? 11.461 3.197 -7.574 1 98.12 89 GLY A C 1
ATOM 681 O O . GLY A 1 89 ? 10.289 3.471 -7.816 1 98.12 89 GLY A O 1
ATOM 682 N N . PRO A 1 90 ? 12.477 3.705 -8.258 1 97.56 90 PRO A N 1
ATOM 683 C CA . PRO A 1 90 ? 12.258 4.789 -9.211 1 97.56 90 PRO A CA 1
ATOM 684 C C . PRO A 1 90 ? 11.367 4.371 -10.383 1 97.56 90 PRO A C 1
ATOM 686 O O . PRO A 1 90 ? 10.578 5.18 -10.883 1 97.56 90 PRO A O 1
ATOM 689 N N . GLU A 1 91 ? 11.445 3.172 -10.805 1 97.44 91 GLU A N 1
ATOM 690 C CA . GLU A 1 91 ? 10.656 2.703 -11.938 1 97.44 91 GLU A CA 1
ATOM 691 C C . GLU A 1 91 ? 9.188 2.553 -11.57 1 97.44 91 GLU A C 1
ATOM 693 O O . GLU A 1 91 ? 8.328 2.436 -12.445 1 97.44 91 GLU A O 1
ATOM 698 N N . ALA A 1 92 ? 8.898 2.51 -10.297 1 97.75 92 ALA A N 1
ATOM 699 C CA . ALA A 1 92 ? 7.512 2.521 -9.836 1 97.75 92 ALA A CA 1
ATOM 700 C C . ALA A 1 92 ? 7.039 3.945 -9.562 1 97.75 92 ALA A C 1
ATOM 702 O O . ALA A 1 92 ? 5.875 4.164 -9.219 1 97.75 92 ALA A O 1
ATOM 703 N N . GLY A 1 93 ? 7.984 4.895 -9.719 1 97.38 93 GLY A N 1
ATOM 704 C CA . GLY A 1 93 ? 7.609 6.289 -9.531 1 97.38 93 GLY A CA 1
ATOM 705 C C . GLY A 1 93 ? 8.078 6.859 -8.203 1 97.38 93 GLY A C 1
ATOM 706 O O . GLY A 1 93 ? 7.609 7.914 -7.773 1 97.38 93 GLY A O 1
ATOM 707 N N . GLN A 1 94 ? 8.945 6.184 -7.5 1 97.88 94 GLN A N 1
ATOM 708 C CA . GLN A 1 94 ? 9.516 6.738 -6.277 1 97.88 94 GLN A CA 1
ATOM 709 C C . GLN A 1 94 ? 10.391 7.949 -6.574 1 97.88 94 GLN A C 1
ATOM 711 O O . GLN A 1 94 ? 11.43 7.824 -7.234 1 97.88 94 GLN A O 1
ATOM 716 N N . GLU A 1 95 ? 10.008 9.055 -6.016 1 96.56 95 GLU A N 1
ATOM 717 C CA . GLU A 1 95 ? 10.734 10.289 -6.297 1 96.56 95 GLU A CA 1
ATOM 718 C C . GLU A 1 95 ? 11.711 10.625 -5.168 1 96.56 95 GLU A C 1
ATOM 720 O O . GLU A 1 95 ? 12.781 11.18 -5.414 1 96.56 95 GLU A O 1
ATOM 725 N N . VAL A 1 96 ? 11.273 10.477 -3.904 1 97.12 96 VAL A N 1
ATOM 726 C CA . VAL A 1 96 ? 12.133 10.656 -2.738 1 97.12 96 VAL A CA 1
ATOM 727 C C . VAL A 1 96 ? 12.758 9.32 -2.34 1 97.12 96 VAL A C 1
ATOM 729 O O . VAL A 1 96 ? 12.039 8.359 -2.059 1 97.12 96 VAL A O 1
ATOM 732 N N . PRO A 1 97 ? 14.109 9.242 -2.465 1 97.06 97 PRO A N 1
ATOM 733 C CA . PRO A 1 97 ? 14.75 7.969 -2.109 1 97.06 97 PRO A CA 1
ATOM 734 C C . PRO A 1 97 ? 14.703 7.684 -0.61 1 97.06 97 PRO A C 1
ATOM 736 O O . PRO A 1 97 ? 15.75 7.562 0.032 1 97.06 97 PRO A O 1
ATOM 739 N N . HIS A 1 98 ? 13.602 7.629 -0.067 1 98.25 98 HIS A N 1
ATOM 740 C CA . HIS A 1 98 ? 13.195 7.336 1.302 1 98.25 98 HIS A CA 1
ATOM 741 C C . HIS A 1 98 ? 11.828 6.66 1.333 1 98.25 98 HIS A C 1
ATOM 743 O O . HIS A 1 98 ? 10.828 7.254 0.928 1 98.25 98 HIS A O 1
ATOM 749 N N . LEU A 1 99 ? 11.836 5.395 1.782 1 98.19 99 LEU A N 1
ATOM 750 C CA . LEU A 1 99 ? 10.602 4.613 1.764 1 98.19 99 LEU A CA 1
ATOM 751 C C . LEU A 1 99 ? 9.461 5.383 2.42 1 98.19 99 LEU A C 1
ATOM 753 O O . LEU A 1 99 ? 9.648 6 3.471 1 98.19 99 LEU A O 1
ATOM 757 N N . HIS A 1 100 ? 8.328 5.41 1.76 1 98.5 100 HIS A N 1
ATOM 758 C CA . HIS A 1 100 ? 7.156 6.047 2.348 1 98.5 100 HIS A CA 1
ATOM 759 C C . HIS A 1 100 ? 5.867 5.453 1.792 1 98.5 100 HIS A C 1
ATOM 761 O O . HIS A 1 100 ? 5.828 5.008 0.641 1 98.5 100 HIS A O 1
ATOM 767 N N . VAL A 1 101 ? 4.852 5.473 2.613 1 98.75 101 VAL A N 1
ATOM 768 C CA . VAL A 1 101 ? 3.521 4.984 2.273 1 98.75 101 VAL A CA 1
ATOM 769 C C . VAL A 1 101 ? 2.574 6.164 2.059 1 98.75 101 VAL A C 1
ATOM 771 O O . VAL A 1 101 ? 2.516 7.078 2.883 1 98.75 101 VAL A O 1
ATOM 774 N N . HIS A 1 102 ? 1.896 6.168 0.958 1 98.81 102 HIS A N 1
ATOM 775 C CA . HIS A 1 102 ? 0.849 7.145 0.686 1 98.81 102 HIS A CA 1
ATOM 776 C C . HIS A 1 102 ? -0.496 6.684 1.235 1 98.81 102 HIS A C 1
ATOM 778 O O . HIS A 1 102 ? -0.93 5.562 0.96 1 98.81 102 HIS A O 1
ATOM 784 N N . ILE A 1 103 ? -1.108 7.445 2.012 1 98.75 103 ILE A N 1
ATOM 785 C CA . ILE A 1 103 ? -2.512 7.316 2.389 1 98.75 103 ILE A CA 1
ATOM 786 C C . ILE A 1 103 ? -3.334 8.406 1.706 1 98.75 103 ILE A C 1
ATOM 788 O O . ILE A 1 103 ? -3.27 9.57 2.092 1 98.75 103 ILE A O 1
ATOM 792 N N . VAL A 1 104 ? -4.086 8.039 0.699 1 98.5 104 VAL A N 1
ATOM 793 C CA . VAL A 1 104 ? -4.793 9.008 -0.129 1 98.5 104 VAL A CA 1
ATOM 794 C C . VAL A 1 104 ? -6.301 8.805 -0 1 98.5 104 VAL A C 1
ATOM 796 O O . VAL A 1 104 ? -6.859 7.875 -0.595 1 98.5 104 VAL A O 1
ATOM 799 N N . PRO A 1 105 ? -6.992 9.664 0.703 1 98.5 105 PRO A N 1
ATOM 800 C CA . PRO A 1 105 ? -8.453 9.57 0.788 1 98.5 105 PRO A CA 1
ATOM 801 C C . PRO A 1 105 ? -9.133 9.672 -0.577 1 98.5 105 PRO A C 1
ATOM 803 O O . PRO A 1 105 ? -8.672 10.422 -1.443 1 98.5 105 PRO A O 1
ATOM 806 N N . ARG A 1 106 ? -10.188 8.891 -0.686 1 98.25 106 ARG A N 1
ATOM 807 C CA . ARG A 1 106 ? -10.984 8.867 -1.908 1 98.25 106 ARG A CA 1
ATOM 808 C C . ARG A 1 106 ? -12.438 9.219 -1.621 1 98.25 106 ARG A C 1
ATOM 810 O O . ARG A 1 106 ? -12.984 8.844 -0.58 1 98.25 106 ARG A O 1
ATOM 817 N N . PHE A 1 107 ? -12.992 9.852 -2.559 1 97.44 107 PHE A N 1
ATOM 818 C CA . PHE A 1 107 ? -14.359 10.336 -2.441 1 97.44 107 PHE A CA 1
ATOM 819 C C . PHE A 1 107 ? -15.195 9.906 -3.641 1 97.44 107 PHE A C 1
ATOM 821 O O . PHE A 1 107 ? -14.664 9.734 -4.742 1 97.44 107 PHE A O 1
ATOM 828 N N . GLU A 1 108 ? -16.438 9.703 -3.346 1 96.44 108 GLU A N 1
ATOM 829 C CA . GLU A 1 108 ? -17.328 9.414 -4.469 1 96.44 108 GLU A CA 1
ATOM 830 C C . GLU A 1 108 ? -17.203 10.477 -5.559 1 96.44 108 GLU A C 1
ATOM 832 O O . GLU A 1 108 ? -17.312 11.672 -5.281 1 96.44 108 GLU A O 1
ATOM 837 N N . GLY A 1 109 ? -16.922 10 -6.719 1 95.31 109 GLY A N 1
ATOM 838 C CA . GLY A 1 109 ? -16.906 10.891 -7.867 1 95.31 109 GLY A CA 1
ATOM 839 C C . GLY A 1 109 ? -15.672 11.766 -7.926 1 95.31 109 GLY A C 1
ATOM 840 O O . GLY A 1 109 ? -15.672 12.812 -8.586 1 95.31 109 GLY A O 1
ATOM 841 N N . ASP A 1 110 ? -14.625 11.398 -7.27 1 96.06 110 ASP A N 1
ATOM 842 C CA . ASP A 1 110 ? -13.453 12.273 -7.215 1 96.06 110 ASP A CA 1
ATOM 843 C C . ASP A 1 110 ? -12.609 12.141 -8.484 1 96.06 110 ASP A C 1
ATOM 845 O O . ASP A 1 110 ? -11.617 12.859 -8.648 1 96.06 110 ASP A O 1
ATOM 849 N N . GLY A 1 111 ? -12.992 11.25 -9.375 1 95.06 111 GLY A N 1
ATOM 850 C CA . GLY A 1 111 ? -12.297 11.102 -10.648 1 95.06 111 GLY A CA 1
ATOM 851 C C . GLY A 1 111 ? -11.094 10.188 -10.57 1 95.06 111 GLY A C 1
ATOM 852 O O . GLY A 1 111 ? -10.398 9.977 -11.57 1 95.06 111 GLY A O 1
ATOM 853 N N . GLY A 1 112 ? -10.805 9.648 -9.398 1 94.75 112 GLY A N 1
ATOM 854 C CA . GLY A 1 112 ? -9.695 8.719 -9.258 1 94.75 112 GLY A CA 1
ATOM 855 C C . GLY A 1 112 ? -10.047 7.309 -9.703 1 94.75 112 GLY A C 1
ATOM 856 O O . GLY A 1 112 ? -11.172 7.047 -10.133 1 94.75 112 GLY A O 1
ATOM 857 N N . GLY A 1 113 ? -9.055 6.398 -9.719 1 94.38 113 GLY A N 1
ATOM 858 C CA . GLY A 1 113 ? -9.227 5.008 -10.102 1 94.38 113 GLY A CA 1
ATOM 859 C C . GLY A 1 113 ? -8.484 4.039 -9.203 1 94.38 113 GLY A C 1
ATOM 860 O O . GLY A 1 113 ? -7.871 4.449 -8.211 1 94.38 113 GLY A O 1
ATOM 861 N N . PRO A 1 114 ? -8.586 2.793 -9.531 1 96.19 114 PRO A N 1
ATOM 862 C CA . PRO A 1 114 ? -7.887 1.764 -8.758 1 96.19 114 PRO A CA 1
ATOM 863 C C . PRO A 1 114 ? -6.395 1.711 -9.07 1 96.19 114 PRO A C 1
ATOM 865 O O . PRO A 1 114 ? -5.93 2.357 -10.008 1 96.19 114 PRO A O 1
ATOM 868 N N . ILE A 1 115 ? -5.645 0.958 -8.258 1 93.88 115 ILE A N 1
ATOM 869 C CA . ILE A 1 115 ? -4.211 0.742 -8.43 1 93.88 115 ILE A CA 1
ATOM 870 C C . ILE A 1 115 ? -3.938 0.15 -9.812 1 93.88 115 ILE A C 1
ATOM 872 O O . ILE A 1 115 ? -2.85 0.329 -10.367 1 93.88 115 ILE A O 1
ATOM 876 N N . HIS A 1 116 ? -4.871 -0.457 -10.438 1 93.12 116 HIS A N 1
ATOM 877 C CA . HIS A 1 116 ? -4.758 -1.022 -11.773 1 93.12 116 HIS A CA 1
ATOM 878 C C . HIS A 1 116 ? -4.324 0.036 -12.781 1 93.12 116 HIS A C 1
ATOM 880 O O . HIS A 1 116 ? -3.643 -0.276 -13.766 1 93.12 116 HIS A O 1
ATOM 886 N N . GLY A 1 117 ? -4.664 1.229 -12.477 1 91.94 117 GLY A N 1
ATOM 887 C CA . GLY A 1 117 ? -4.418 2.32 -13.398 1 91.94 117 GLY A CA 1
ATOM 888 C C . GLY A 1 117 ? -2.955 2.717 -13.484 1 91.94 117 GLY A C 1
ATOM 889 O O . GLY A 1 117 ? -2.545 3.41 -14.414 1 91.94 117 GLY A O 1
ATOM 890 N N . VAL A 1 118 ? -2.174 2.289 -12.516 1 90.69 118 VAL A N 1
ATOM 891 C CA . VAL A 1 118 ? -0.785 2.738 -12.516 1 90.69 118 VAL A CA 1
ATOM 892 C C . VAL A 1 118 ? 0.127 1.595 -12.961 1 90.69 118 VAL A C 1
ATOM 894 O O . VAL A 1 118 ? 1.349 1.754 -13.016 1 90.69 118 VAL A O 1
ATOM 897 N N . ALA A 1 119 ? -0.566 0.5 -13.227 1 90.12 119 ALA A N 1
ATOM 898 C CA . ALA A 1 119 ? 0.215 -0.631 -13.719 1 90.12 119 ALA A CA 1
ATOM 899 C C . ALA A 1 119 ? 0.687 -0.388 -15.148 1 90.12 119 ALA A C 1
ATOM 901 O O . ALA A 1 119 ? 0.132 0.455 -15.859 1 90.12 119 ALA A O 1
ATOM 902 N N . GLY A 1 120 ? 1.753 -0.992 -15.539 1 88 120 GLY A N 1
ATOM 903 C CA . GLY A 1 120 ? 2.242 -0.906 -16.906 1 88 120 GLY A CA 1
ATOM 904 C C . GLY A 1 120 ? 1.421 -1.723 -17.891 1 88 120 GLY A C 1
ATOM 905 O O . GLY A 1 120 ? 0.212 -1.884 -17.703 1 88 120 GLY A O 1
ATOM 906 N N . LYS A 1 121 ? 2.051 -2.076 -19.031 1 86.81 121 LYS A N 1
ATOM 907 C CA . LYS A 1 121 ? 1.397 -2.893 -20.047 1 86.81 121 LYS A CA 1
ATOM 908 C C . LYS A 1 121 ? 1.074 -4.285 -19.516 1 86.81 121 LYS A C 1
ATOM 910 O O . LYS A 1 121 ? 1.929 -4.938 -18.922 1 86.81 121 LYS A O 1
ATOM 915 N N . THR A 1 122 ? -0.185 -4.656 -19.656 1 87.31 122 THR A N 1
ATOM 916 C CA . THR A 1 122 ? -0.586 -6 -19.25 1 87.31 122 THR A CA 1
ATOM 917 C C . THR A 1 122 ? 0.219 -7.059 -19.984 1 87.31 122 THR A C 1
ATOM 919 O O . THR A 1 122 ? 0.309 -7.023 -21.219 1 87.31 122 THR A O 1
ATOM 922 N N . PRO A 1 123 ? 0.694 -7.938 -19.172 1 90.94 123 PRO A N 1
ATOM 923 C CA . PRO A 1 123 ? 1.522 -8.953 -19.828 1 90.94 123 PRO A CA 1
ATOM 924 C C . PRO A 1 123 ? 0.695 -10.07 -20.469 1 90.94 123 PRO A C 1
ATOM 926 O O . PRO A 1 123 ? -0.436 -10.32 -20.047 1 90.94 123 PRO A O 1
ATOM 929 N N . GLU A 1 124 ? 1.267 -10.664 -21.562 1 93 124 GLU A N 1
ATOM 930 C CA . GLU A 1 124 ? 0.723 -11.898 -22.109 1 93 124 GLU A CA 1
ATOM 931 C C . GLU A 1 124 ? 1.495 -13.117 -21.609 1 93 124 GLU A C 1
ATOM 933 O O . GLU A 1 124 ? 2.549 -13.453 -22.156 1 93 124 GLU A O 1
ATOM 938 N N . LEU A 1 125 ? 0.95 -13.727 -20.625 1 94.56 125 LEU A N 1
ATOM 939 C CA . LEU A 1 125 ? 1.628 -14.859 -20 1 94.56 125 LEU A CA 1
ATOM 940 C C . LEU A 1 125 ? 0.781 -16.125 -20.125 1 94.56 125 LEU A C 1
ATOM 942 O O . LEU A 1 125 ? -0.422 -16.094 -19.844 1 94.56 125 LEU A O 1
ATOM 946 N N . GLY A 1 126 ? 1.422 -17.203 -20.562 1 94.62 126 GLY A N 1
ATOM 947 C CA . GLY 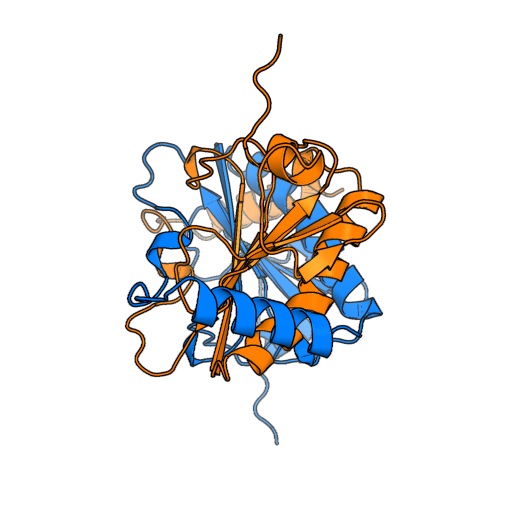A 1 126 ? 0.738 -18.484 -20.562 1 94.62 126 GLY A CA 1
ATOM 948 C C . GLY A 1 126 ? 0.777 -19.172 -19.219 1 94.62 126 GLY A C 1
ATOM 949 O O . GLY A 1 126 ? 1.494 -18.75 -18.312 1 94.62 126 GLY A O 1
ATOM 950 N N . ASP A 1 127 ? -0.01 -20.266 -19.109 1 96.06 127 ASP A N 1
ATOM 951 C CA . ASP A 1 127 ? -0.135 -21 -17.859 1 96.06 127 ASP A CA 1
ATOM 952 C C . ASP A 1 127 ? 1.223 -21.516 -17.391 1 96.06 127 ASP A C 1
ATOM 954 O O . ASP A 1 127 ? 1.544 -21.438 -16.203 1 96.06 127 ASP A O 1
ATOM 958 N N . GLU A 1 128 ? 1.941 -22.016 -18.297 1 97.06 128 GLU A N 1
ATOM 959 C CA . GLU A 1 128 ? 3.24 -22.578 -17.922 1 97.06 128 GLU A CA 1
ATOM 960 C C . GLU A 1 128 ? 4.156 -21.5 -17.359 1 97.06 128 GLU A C 1
ATOM 962 O O . GLU A 1 128 ? 4.883 -21.734 -16.391 1 97.06 128 GLU A O 1
ATOM 967 N N . GLU A 1 129 ? 4.18 -20.344 -18.031 1 97.12 129 GLU A N 1
ATOM 968 C CA . GLU A 1 129 ? 4.984 -19.234 -17.547 1 97.12 129 GLU A CA 1
ATOM 969 C C . GLU A 1 129 ? 4.527 -18.781 -16.156 1 97.12 129 GLU A C 1
ATOM 971 O O . GLU A 1 129 ? 5.352 -18.531 -15.273 1 97.12 129 GLU A O 1
ATOM 976 N N . LEU A 1 130 ? 3.26 -18.719 -15.961 1 97.81 130 LEU A N 1
ATOM 977 C CA . LEU A 1 130 ? 2.711 -18.344 -14.664 1 97.81 130 LEU A CA 1
ATOM 978 C C . LEU A 1 130 ? 3.092 -19.375 -13.602 1 97.81 130 LEU A C 1
ATOM 980 O O . LEU A 1 130 ? 3.434 -19 -12.477 1 97.81 130 LEU A O 1
ATOM 984 N N . ASP A 1 131 ? 3.035 -20.641 -13.953 1 98.06 131 ASP A N 1
ATOM 985 C CA . ASP A 1 131 ? 3.426 -21.703 -13.023 1 98.06 131 ASP A CA 1
ATOM 986 C C . ASP A 1 131 ? 4.898 -21.562 -12.633 1 98.06 131 ASP A C 1
ATOM 988 O O . ASP A 1 131 ? 5.254 -21.734 -11.469 1 98.06 131 ASP A O 1
ATOM 992 N N . THR A 1 132 ? 5.699 -21.281 -13.633 1 98.38 132 THR A N 1
ATOM 993 C CA . THR A 1 132 ? 7.129 -21.125 -13.375 1 98.38 132 THR A CA 1
ATOM 994 C C . THR A 1 132 ? 7.383 -19.938 -12.445 1 98.38 132 THR A C 1
ATOM 996 O O . THR A 1 132 ? 8.18 -20.047 -11.508 1 98.38 132 THR A O 1
ATOM 999 N N . ILE A 1 133 ? 6.738 -18.844 -12.727 1 98.38 133 ILE A N 1
ATOM 1000 C CA . ILE A 1 133 ? 6.883 -17.656 -11.883 1 98.38 133 ILE A CA 1
ATOM 1001 C C . ILE A 1 133 ? 6.441 -17.984 -10.461 1 98.38 133 ILE A C 1
ATOM 1003 O O . ILE A 1 133 ? 7.141 -17.656 -9.5 1 98.38 133 ILE A O 1
ATOM 1007 N N . ALA A 1 134 ? 5.285 -18.641 -10.312 1 98.62 134 ALA A N 1
ATOM 1008 C CA . ALA A 1 134 ? 4.789 -19.031 -8.992 1 98.62 134 ALA A CA 1
ATOM 1009 C C . ALA A 1 134 ? 5.805 -19.891 -8.258 1 98.62 134 ALA A C 1
ATOM 1011 O O . ALA A 1 134 ? 6.07 -19.688 -7.07 1 98.62 134 ALA A O 1
ATOM 1012 N N . ASP A 1 135 ? 6.352 -20.859 -8.969 1 98.5 135 ASP A N 1
ATOM 1013 C CA . ASP A 1 135 ? 7.348 -21.75 -8.383 1 98.5 135 ASP A CA 1
ATOM 1014 C C . ASP A 1 135 ? 8.586 -20.969 -7.945 1 98.5 135 ASP A C 1
ATOM 1016 O O . ASP A 1 135 ? 9.141 -21.234 -6.875 1 98.5 135 ASP A O 1
ATOM 1020 N N . ASP A 1 136 ? 9.039 -20.062 -8.812 1 98.62 136 ASP A N 1
ATOM 1021 C CA . ASP A 1 136 ? 10.219 -19.266 -8.492 1 98.62 136 ASP A CA 1
ATOM 1022 C C . ASP A 1 136 ? 10 -18.422 -7.25 1 98.62 136 ASP A C 1
ATOM 1024 O O . ASP A 1 136 ? 10.883 -18.297 -6.402 1 98.62 136 ASP A O 1
ATOM 1028 N N . ILE A 1 137 ? 8.836 -17.766 -7.156 1 98.69 137 ILE A N 1
ATOM 1029 C CA . ILE A 1 137 ? 8.516 -16.969 -5.98 1 98.69 137 ILE A CA 1
ATOM 1030 C C . ILE A 1 137 ? 8.539 -17.844 -4.734 1 98.69 137 ILE A C 1
ATOM 1032 O O . ILE A 1 137 ? 9.188 -17.5 -3.742 1 98.69 137 ILE A O 1
ATOM 1036 N N . ALA A 1 138 ? 7.824 -19 -4.801 1 98.25 138 ALA A N 1
ATOM 1037 C CA . ALA A 1 138 ? 7.738 -19.891 -3.656 1 98.25 138 ALA A CA 1
ATOM 1038 C C . ALA A 1 138 ? 9.125 -20.375 -3.232 1 98.25 138 ALA A C 1
ATOM 1040 O O . ALA A 1 138 ? 9.422 -20.469 -2.037 1 98.25 138 ALA A O 1
ATOM 1041 N N . GLU A 1 139 ? 9.953 -20.688 -4.199 1 97.44 139 GLU A N 1
ATOM 1042 C CA . GLU A 1 139 ? 11.305 -21.141 -3.922 1 97.44 139 GLU A CA 1
ATOM 1043 C C . GLU A 1 139 ? 12.133 -20.062 -3.24 1 97.44 139 GLU A C 1
ATOM 1045 O O . GLU A 1 139 ? 12.984 -20.359 -2.395 1 97.44 139 GLU A O 1
ATOM 1050 N N . GLY A 1 140 ? 11.883 -18.812 -3.645 1 96.69 140 GLY A N 1
ATOM 1051 C CA . GLY A 1 140 ? 12.602 -17.703 -3.043 1 96.69 140 GLY A CA 1
ATOM 1052 C C . GLY A 1 140 ? 12.203 -17.438 -1.604 1 96.69 140 GLY A C 1
ATOM 1053 O O . GLY A 1 140 ? 12.891 -16.719 -0.883 1 96.69 140 GLY A O 1
ATOM 1054 N N . LEU A 1 141 ? 11.07 -17.984 -1.169 1 96.56 141 LEU A N 1
ATOM 1055 C CA . LEU A 1 141 ? 10.555 -17.797 0.181 1 96.56 141 LEU A CA 1
ATOM 1056 C C . LEU A 1 141 ? 10.953 -18.953 1.086 1 96.56 141 LEU A C 1
ATOM 1058 O O . LEU A 1 141 ? 10.727 -18.906 2.299 1 96.56 141 LEU A O 1
ATOM 1062 N N . ASP A 1 142 ? 11.398 -20.062 0.507 1 87.75 142 ASP A N 1
ATOM 1063 C CA . ASP A 1 142 ? 11.883 -21.219 1.261 1 87.75 142 ASP A CA 1
ATOM 1064 C C . ASP A 1 142 ? 13.312 -21 1.733 1 87.75 142 ASP A C 1
ATOM 1066 O O . ASP A 1 142 ? 14.117 -20.391 1.028 1 87.75 142 ASP A O 1
ATOM 1070 N N . MET B 1 1 ? -27.547 -16.812 2.461 1 35.12 1 MET B N 1
ATOM 1071 C CA . MET B 1 1 ? -26.219 -17.406 2.494 1 35.12 1 MET B CA 1
ATOM 1072 C C . MET B 1 1 ? -25.156 -16.375 2.078 1 35.12 1 MET B C 1
ATOM 1074 O O . MET B 1 1 ? -25.25 -15.797 0.996 1 35.12 1 MET B O 1
ATOM 1078 N N . SER B 1 2 ? -24.562 -15.43 2.863 1 50.59 2 SER B N 1
ATOM 1079 C CA . SER B 1 2 ? -23.75 -14.266 2.504 1 50.59 2 SER B CA 1
ATOM 1080 C C . SER B 1 2 ? -22.688 -14.625 1.469 1 50.59 2 SER B C 1
ATOM 1082 O O . SER B 1 2 ? -22 -15.641 1.604 1 50.59 2 SER B O 1
ATOM 1084 N N . ASP B 1 3 ? -22.75 -14.398 0.106 1 77.75 3 ASP B N 1
ATOM 1085 C CA . ASP B 1 3 ? -22.047 -14.859 -1.088 1 77.75 3 ASP B CA 1
ATOM 1086 C C . ASP B 1 3 ? -20.531 -14.734 -0.921 1 77.75 3 ASP B C 1
ATOM 1088 O O . ASP B 1 3 ? -20.031 -13.664 -0.581 1 77.75 3 ASP B O 1
ATOM 1092 N N . ARG B 1 4 ? -19.938 -15.891 -0.685 1 91.94 4 ARG B N 1
ATOM 1093 C CA . ARG B 1 4 ? -18.484 -16.031 -0.58 1 91.94 4 ARG B CA 1
ATOM 1094 C C . ARG B 1 4 ? -17.781 -15.312 -1.722 1 91.94 4 ARG B C 1
ATOM 1096 O O . ARG B 1 4 ? -18.25 -15.336 -2.861 1 91.94 4 ARG B O 1
ATOM 1103 N N . THR B 1 5 ? -16.75 -14.617 -1.358 1 96.25 5 THR B N 1
ATOM 1104 C CA . THR B 1 5 ? -15.93 -13.984 -2.389 1 96.25 5 THR B CA 1
ATOM 1105 C C . THR B 1 5 ? -15.055 -15.008 -3.102 1 96.25 5 THR B C 1
ATOM 1107 O O . THR B 1 5 ? -14.898 -16.141 -2.627 1 96.25 5 THR B O 1
ATOM 1110 N N . ILE B 1 6 ? -14.57 -14.703 -4.207 1 96.25 6 ILE B N 1
ATOM 1111 C CA . ILE B 1 6 ? -13.648 -15.562 -4.945 1 96.25 6 ILE B CA 1
ATOM 1112 C C . ILE B 1 6 ? -12.43 -15.883 -4.078 1 96.25 6 ILE B C 1
ATOM 1114 O O . ILE B 1 6 ? -11.891 -16.984 -4.141 1 96.25 6 ILE B O 1
ATOM 1118 N N . PHE B 1 7 ? -12.016 -14.977 -3.236 1 98.06 7 PHE B N 1
ATOM 1119 C CA . PHE B 1 7 ? -10.867 -15.203 -2.369 1 98.06 7 PHE B CA 1
ATOM 1120 C C . PHE B 1 7 ? -11.18 -16.266 -1.321 1 98.06 7 PHE B C 1
ATOM 1122 O O . PHE B 1 7 ? -10.336 -17.109 -1.008 1 98.06 7 PHE B O 1
ATOM 1129 N N . GLU B 1 8 ? -12.328 -16.141 -0.802 1 97.75 8 GLU B N 1
ATOM 1130 C CA . GLU B 1 8 ? -12.734 -17.172 0.14 1 97.75 8 GLU B CA 1
ATOM 1131 C C . GLU B 1 8 ? -12.742 -18.547 -0.522 1 97.75 8 GLU B C 1
ATOM 1133 O O . GLU B 1 8 ? -12.375 -19.547 0.101 1 97.75 8 GLU B O 1
ATOM 1138 N N . GLN B 1 9 ? -13.18 -18.531 -1.771 1 97.81 9 GLN B N 1
ATOM 1139 C CA . GLN B 1 9 ? -13.203 -19.797 -2.508 1 97.81 9 GLN B CA 1
ATOM 1140 C C . GLN B 1 9 ? -11.789 -20.312 -2.74 1 97.81 9 GLN B C 1
ATOM 1142 O O . GLN B 1 9 ? -11.555 -21.531 -2.684 1 97.81 9 GLN B O 1
ATOM 1147 N N . ILE B 1 10 ? -10.844 -19.453 -3.039 1 97.88 10 ILE B N 1
ATOM 1148 C CA . ILE B 1 10 ? -9.445 -19.828 -3.201 1 97.88 10 ILE B CA 1
ATOM 1149 C C . ILE B 1 10 ? -8.898 -20.359 -1.878 1 97.88 10 ILE B C 1
ATOM 1151 O O . ILE B 1 10 ? -8.273 -21.422 -1.84 1 97.88 10 ILE B O 1
ATOM 1155 N N . ILE B 1 11 ? -9.172 -19.688 -0.758 1 98.06 11 ILE B N 1
ATOM 1156 C CA . ILE B 1 11 ? -8.68 -20.016 0.572 1 98.06 11 ILE B CA 1
ATOM 1157 C C . ILE B 1 11 ? -9.188 -21.406 0.983 1 98.06 11 ILE B C 1
ATOM 1159 O O . ILE B 1 11 ? -8.453 -22.188 1.57 1 98.06 11 ILE B O 1
ATOM 1163 N N . ASP B 1 12 ? -10.406 -21.703 0.605 1 96.94 12 ASP B N 1
ATOM 1164 C CA . ASP B 1 12 ? -11.039 -22.953 1.002 1 96.94 12 ASP B CA 1
ATOM 1165 C C . ASP B 1 12 ? -10.664 -24.078 0.049 1 96.94 12 ASP B C 1
ATOM 1167 O O . ASP B 1 12 ? -11.023 -25.234 0.277 1 96.94 12 ASP B O 1
ATOM 1171 N N . GLY B 1 13 ? -10.031 -23.766 -1.036 1 96.56 13 GLY B N 1
ATOM 1172 C CA . GLY B 1 13 ? -9.586 -24.781 -1.984 1 96.56 13 GLY B CA 1
ATOM 1173 C C . GLY B 1 13 ? -10.648 -25.141 -3.002 1 96.56 13 GLY B C 1
ATOM 1174 O O . GLY B 1 13 ? -10.508 -26.141 -3.721 1 96.56 13 GLY B O 1
ATOM 1175 N N . ASP B 1 14 ? -11.695 -24.359 -3.08 1 96.56 14 ASP B N 1
ATOM 1176 C CA . ASP B 1 14 ? -12.773 -24.625 -4.035 1 96.56 14 ASP B CA 1
ATOM 1177 C C . ASP B 1 14 ? -12.352 -24.234 -5.453 1 96.56 14 ASP B C 1
ATOM 1179 O O . ASP B 1 14 ? -12.852 -24.812 -6.426 1 96.56 14 ASP B O 1
ATOM 1183 N N . ILE B 1 15 ? -11.547 -23.188 -5.582 1 95.69 15 ILE B N 1
ATOM 1184 C CA . ILE B 1 15 ? -11 -22.719 -6.852 1 95.69 15 ILE B CA 1
ATOM 1185 C C . ILE B 1 15 ? -9.477 -22.75 -6.793 1 95.69 15 ILE B C 1
ATOM 1187 O O . ILE B 1 15 ? -8.883 -22.375 -5.781 1 95.69 15 ILE B O 1
ATOM 1191 N N . PRO B 1 16 ? -8.945 -23.234 -7.918 1 96.38 16 PRO B N 1
ATOM 1192 C CA . PRO B 1 16 ? -7.477 -23.281 -7.906 1 96.38 16 PRO B CA 1
ATOM 1193 C C . PRO B 1 16 ? -6.848 -21.891 -7.98 1 96.38 16 PRO B C 1
ATOM 1195 O O . PRO B 1 16 ? -7.445 -20.969 -8.539 1 96.38 16 PRO B O 1
ATOM 1198 N N . ALA B 1 17 ? -5.711 -21.734 -7.445 1 98.06 17 ALA B N 1
ATOM 1199 C CA . ALA B 1 17 ? -4.871 -20.547 -7.508 1 98.06 17 ALA B CA 1
ATOM 1200 C C . ALA B 1 17 ? -3.393 -20.906 -7.418 1 98.06 17 ALA B C 1
ATOM 1202 O O . ALA B 1 17 ? -3.041 -21.984 -6.941 1 98.06 17 ALA B O 1
ATOM 1203 N N . ARG B 1 18 ? -2.562 -20.078 -7.938 1 98.56 18 ARG B N 1
ATOM 1204 C CA . ARG B 1 18 ? -1.119 -20.25 -7.793 1 98.56 18 ARG B CA 1
ATOM 1205 C C . ARG B 1 18 ? -0.625 -19.625 -6.488 1 98.56 18 ARG B C 1
ATOM 1207 O O . ARG B 1 18 ? -0.128 -18.5 -6.477 1 98.56 18 ARG B O 1
ATOM 1214 N N . ILE B 1 19 ? -0.749 -20.438 -5.457 1 98.75 19 ILE B N 1
ATOM 1215 C CA . ILE B 1 19 ? -0.377 -20 -4.117 1 98.75 19 ILE B CA 1
ATOM 1216 C C . ILE B 1 19 ? 1.145 -19.984 -3.984 1 98.75 19 ILE B C 1
ATOM 1218 O O . ILE B 1 19 ? 1.814 -20.969 -4.316 1 98.75 19 ILE B O 1
ATOM 1222 N N . VAL B 1 20 ? 1.64 -18.891 -3.502 1 98.88 20 VAL B N 1
ATOM 1223 C CA . VAL B 1 20 ? 3.094 -18.797 -3.424 1 98.88 20 VAL B CA 1
ATOM 1224 C C . VAL B 1 20 ? 3.531 -18.766 -1.962 1 98.88 20 VAL B C 1
ATOM 1226 O O . VAL B 1 20 ? 4.703 -18.984 -1.654 1 98.88 20 VAL B O 1
ATOM 1229 N N . HIS B 1 21 ? 2.711 -18.422 -1.053 1 98.75 21 HIS B N 1
ATOM 1230 C CA . HIS B 1 21 ? 3.012 -18.344 0.373 1 98.75 21 HIS B CA 1
ATOM 1231 C C . HIS B 1 21 ? 1.741 -18.453 1.21 1 98.75 21 HIS B C 1
ATOM 1233 O O . HIS B 1 21 ? 0.71 -17.875 0.857 1 98.75 21 HIS B O 1
ATOM 1239 N N . GLU B 1 22 ? 1.813 -19.156 2.238 1 98.56 22 GLU B N 1
ATOM 1240 C CA . GLU B 1 22 ? 0.667 -19.344 3.123 1 98.56 22 GLU B CA 1
ATOM 1241 C C . GLU B 1 22 ? 1.103 -19.406 4.586 1 98.56 22 GLU B C 1
ATOM 1243 O O . GLU B 1 22 ? 2.076 -20.078 4.918 1 98.56 22 GLU B O 1
ATOM 1248 N N . THR B 1 23 ? 0.484 -18.656 5.391 1 98.25 23 THR B N 1
ATOM 1249 C CA . THR B 1 23 ? 0.61 -18.75 6.84 1 98.25 23 THR B CA 1
ATOM 1250 C C . THR B 1 23 ? -0.703 -19.203 7.469 1 98.25 23 THR B C 1
ATOM 1252 O O . THR B 1 23 ? -1.654 -19.547 6.758 1 98.25 23 THR B O 1
ATOM 1255 N N . GLU B 1 24 ? -0.743 -19.203 8.789 1 98.25 24 GLU B N 1
ATOM 1256 C CA . GLU B 1 24 ? -1.981 -19.547 9.484 1 98.25 24 GLU B CA 1
ATOM 1257 C C . GLU B 1 24 ? -3.078 -18.531 9.188 1 98.25 24 GLU B C 1
ATOM 1259 O O . GLU B 1 24 ? -4.258 -18.875 9.125 1 98.25 24 GLU B O 1
ATOM 1264 N N . THR B 1 25 ? -2.75 -17.281 8.914 1 98.62 25 THR B N 1
ATOM 1265 C CA . THR B 1 25 ? -3.77 -16.234 8.891 1 98.62 25 THR B CA 1
ATOM 1266 C C . THR B 1 25 ? -3.787 -15.531 7.539 1 98.62 25 THR B C 1
ATOM 1268 O O . THR B 1 25 ? -4.707 -14.766 7.246 1 98.62 25 THR B O 1
ATOM 1271 N N . THR B 1 26 ? -2.771 -15.75 6.656 1 98.75 26 THR B N 1
ATOM 1272 C CA . THR B 1 26 ? -2.688 -15.016 5.402 1 98.75 26 THR B CA 1
ATOM 1273 C C . THR B 1 26 ? -2.422 -15.961 4.234 1 98.75 26 THR B C 1
ATOM 1275 O O . THR B 1 26 ? -1.967 -17.094 4.438 1 98.75 26 THR B O 1
ATOM 1278 N N . LEU B 1 27 ? -2.785 -15.547 3.076 1 98.88 27 LEU B N 1
ATOM 1279 C CA . LEU B 1 27 ? -2.537 -16.25 1.824 1 98.88 27 LEU B CA 1
ATOM 1280 C C . LEU B 1 27 ? -2.023 -15.297 0.752 1 98.88 27 LEU B C 1
ATOM 1282 O O . LEU B 1 27 ? -2.525 -14.18 0.622 1 98.88 27 LEU B O 1
ATOM 1286 N N . ALA B 1 28 ? -0.991 -15.688 0.041 1 98.94 28 ALA B N 1
ATOM 1287 C CA . ALA B 1 28 ? -0.469 -14.961 -1.116 1 98.94 28 ALA B CA 1
ATOM 1288 C C . ALA B 1 28 ? -0.535 -15.82 -2.375 1 98.94 28 ALA B C 1
ATOM 1290 O O . ALA B 1 28 ? -0.143 -17 -2.355 1 98.94 28 ALA B O 1
ATOM 1291 N N . PHE B 1 29 ? -1.035 -15.266 -3.447 1 98.88 29 PHE B N 1
ATOM 1292 C CA . PHE B 1 29 ? -1.186 -16.016 -4.688 1 98.88 29 PHE B CA 1
ATOM 1293 C C . PHE B 1 29 ? -1.109 -15.086 -5.895 1 98.88 29 PHE B C 1
ATOM 1295 O O . PHE B 1 29 ? -1.396 -13.891 -5.785 1 98.88 29 PHE B O 1
ATOM 1302 N N . LEU B 1 30 ? -0.691 -15.633 -7.012 1 98.69 30 LEU B N 1
ATOM 1303 C CA . LEU B 1 30 ? -0.638 -14.828 -8.227 1 98.69 30 LEU B CA 1
ATOM 1304 C C . LEU B 1 30 ? -2.039 -14.414 -8.664 1 98.69 30 LEU B C 1
ATOM 1306 O O . LEU B 1 30 ? -2.973 -15.219 -8.625 1 98.69 30 LEU B O 1
ATOM 1310 N N . ASP B 1 31 ? -2.184 -13.172 -9.047 1 97.31 31 ASP B N 1
ATOM 1311 C CA . ASP B 1 31 ? -3.443 -12.75 -9.656 1 97.31 31 ASP B CA 1
ATOM 1312 C C . ASP B 1 31 ? -3.711 -13.516 -10.953 1 97.31 31 ASP B C 1
ATOM 1314 O O . ASP B 1 31 ? -2.797 -13.727 -11.75 1 97.31 31 ASP B O 1
ATOM 1318 N N . ALA B 1 32 ? -4.895 -13.883 -11.148 1 92.44 32 ALA B N 1
ATOM 1319 C CA . ALA B 1 32 ? -5.27 -14.656 -12.328 1 92.44 32 ALA B CA 1
ATOM 1320 C C . ALA B 1 32 ? -5.199 -13.789 -13.586 1 92.44 32 ALA B C 1
ATOM 1322 O O . ALA B 1 32 ? -5.023 -14.305 -14.695 1 92.44 32 ALA B O 1
ATOM 1323 N N . ASN B 1 33 ? -5.441 -12.539 -13.453 1 92.62 33 ASN B N 1
ATOM 1324 C CA . ASN B 1 33 ? -5.324 -11.539 -14.516 1 92.62 33 ASN B CA 1
ATOM 1325 C C . ASN B 1 33 ? -4.25 -10.5 -14.195 1 92.62 33 ASN B C 1
ATOM 1327 O O . ASN B 1 33 ? -4.562 -9.336 -13.953 1 92.62 33 ASN B O 1
ATOM 1331 N N . PRO B 1 34 ? -3.064 -10.961 -14.344 1 96.38 34 PRO B N 1
ATOM 1332 C CA . PRO B 1 34 ? -1.974 -10.141 -13.82 1 96.38 34 PRO B CA 1
ATOM 1333 C C . PRO B 1 34 ? -1.81 -8.82 -14.57 1 96.38 34 PRO B C 1
ATOM 1335 O O . PRO B 1 34 ? -1.928 -8.789 -15.797 1 96.38 34 PRO B O 1
ATOM 1338 N N . LEU B 1 35 ? -1.508 -7.797 -13.773 1 96.94 35 LEU B N 1
ATOM 1339 C CA . LEU B 1 35 ? -1.192 -6.477 -14.305 1 96.94 35 LEU B CA 1
ATOM 1340 C C . LEU B 1 35 ? 0.248 -6.422 -14.805 1 96.94 35 LEU B C 1
ATOM 1342 O O . LEU B 1 35 ? 0.614 -5.52 -15.562 1 96.94 35 LEU B O 1
ATOM 1346 N N . ALA B 1 36 ? 1.099 -7.285 -14.383 1 97.31 36 ALA B N 1
ATOM 1347 C CA . ALA B 1 36 ? 2.512 -7.473 -14.703 1 97.31 36 ALA B CA 1
ATOM 1348 C C . ALA B 1 36 ? 2.969 -8.891 -14.352 1 97.31 36 ALA B C 1
ATOM 1350 O O . ALA B 1 36 ? 2.318 -9.578 -13.562 1 97.31 36 ALA B O 1
ATOM 1351 N N . PRO B 1 37 ? 4.07 -9.359 -15.031 1 97.31 37 PRO B N 1
ATOM 1352 C CA . PRO B 1 37 ? 4.617 -10.625 -14.539 1 97.31 37 PRO B CA 1
ATOM 1353 C C . PRO B 1 37 ? 4.895 -10.602 -13.039 1 97.31 37 PRO B C 1
ATOM 1355 O O . PRO B 1 37 ? 5.516 -9.656 -12.539 1 97.31 37 PRO B O 1
ATOM 1358 N N . GLY B 1 38 ? 4.371 -11.602 -12.328 1 98.31 38 GLY B N 1
ATOM 1359 C CA . GLY B 1 38 ? 4.645 -11.719 -10.906 1 98.31 38 GLY B CA 1
ATOM 1360 C C . GLY B 1 38 ? 3.625 -11 -10.039 1 98.31 38 GLY B C 1
ATOM 1361 O O . GLY B 1 38 ? 3.703 -11.047 -8.812 1 98.31 38 GLY B O 1
ATOM 1362 N N . HIS B 1 39 ? 2.59 -10.289 -10.719 1 98.75 39 HIS B N 1
ATOM 1363 C CA . HIS B 1 39 ? 1.559 -9.633 -9.93 1 98.75 39 HIS B CA 1
ATOM 1364 C C . HIS B 1 39 ? 0.936 -10.594 -8.922 1 98.75 39 HIS B C 1
ATOM 1366 O O . HIS B 1 39 ? 0.276 -11.562 -9.312 1 98.75 39 HIS B O 1
ATOM 1372 N N . THR B 1 40 ? 1.103 -10.305 -7.641 1 98.81 40 THR B N 1
ATOM 1373 C CA . THR B 1 40 ? 0.708 -11.164 -6.531 1 98.81 40 THR B CA 1
ATOM 1374 C C . THR B 1 40 ? -0.24 -10.438 -5.586 1 98.81 40 THR B C 1
ATOM 1376 O O . THR B 1 40 ? -0.085 -9.234 -5.348 1 98.81 40 THR B O 1
ATOM 1379 N N . LEU B 1 41 ? -1.202 -11.156 -5.086 1 98.88 41 LEU B N 1
ATOM 1380 C CA . LEU B 1 41 ? -2.111 -10.648 -4.066 1 98.88 41 LEU B CA 1
ATOM 1381 C C . LEU B 1 41 ? -1.806 -11.266 -2.705 1 98.88 41 LEU B C 1
ATOM 1383 O O . LEU B 1 41 ? -1.502 -12.461 -2.615 1 98.88 41 LEU B O 1
ATOM 1387 N N . VAL B 1 42 ? -1.814 -10.477 -1.675 1 98.88 42 VAL B N 1
ATOM 1388 C CA . VAL B 1 42 ? -1.785 -10.945 -0.292 1 98.88 42 VAL B CA 1
ATOM 1389 C C . VAL B 1 42 ? -3.121 -10.641 0.382 1 98.88 42 VAL B C 1
ATOM 1391 O O . VAL B 1 42 ? -3.596 -9.508 0.356 1 98.88 42 VAL B O 1
ATOM 1394 N N . VAL B 1 43 ? -3.752 -11.672 1.001 1 98.75 43 VAL B N 1
ATOM 1395 C CA . VAL B 1 43 ? -5.062 -11.492 1.617 1 98.75 43 VAL B CA 1
ATOM 1396 C C . VAL B 1 43 ? -5.074 -12.125 3.006 1 98.75 43 VAL B C 1
ATOM 1398 O O . VAL B 1 43 ? -4.398 -13.125 3.242 1 98.75 43 VAL B O 1
ATOM 1401 N N . PRO B 1 44 ? -5.773 -11.469 4.008 1 98.69 44 PRO B N 1
ATOM 1402 C CA . PRO B 1 44 ? -6.125 -12.242 5.203 1 98.69 44 PRO B CA 1
ATOM 1403 C C . PRO B 1 44 ? -7.082 -13.391 4.898 1 98.69 44 PRO B C 1
ATOM 1405 O O . PRO B 1 44 ? -7.973 -13.25 4.055 1 98.69 44 PRO B O 1
ATOM 1408 N N . LYS B 1 45 ? -6.863 -14.5 5.555 1 98.44 45 LYS B N 1
ATOM 1409 C CA . LYS B 1 45 ? -7.746 -15.633 5.305 1 98.44 45 LYS B CA 1
ATOM 1410 C C . LYS B 1 45 ? -9.164 -15.344 5.793 1 98.44 45 LYS B C 1
ATOM 1412 O O . LYS B 1 45 ? -10.141 -15.758 5.164 1 98.44 45 LYS B O 1
ATOM 1417 N N . GLU B 1 46 ? -9.289 -14.68 6.953 1 97.5 46 GLU B N 1
ATOM 1418 C CA . GLU B 1 46 ? -10.602 -14.25 7.406 1 97.5 46 GLU B CA 1
ATOM 1419 C C . GLU B 1 46 ? -11.133 -13.102 6.551 1 97.5 46 GLU B C 1
ATOM 1421 O O . GLU B 1 46 ? -10.375 -12.211 6.156 1 97.5 46 GLU B O 1
ATOM 1426 N N . PRO B 1 47 ? -12.344 -13.039 6.234 1 96.44 47 PRO B N 1
ATOM 1427 C CA . PRO B 1 47 ? -12.914 -12.156 5.215 1 96.44 47 PRO B CA 1
ATOM 1428 C C . PRO B 1 47 ? -13.203 -10.75 5.746 1 96.44 47 PRO B C 1
ATOM 1430 O O . PRO B 1 47 ? -14.336 -10.273 5.641 1 96.44 47 PRO B O 1
ATOM 1433 N N . TYR B 1 48 ? -12.289 -10.023 6.102 1 97.12 48 TYR B N 1
ATOM 1434 C CA . TYR B 1 48 ? -12.453 -8.609 6.414 1 97.12 48 TYR B CA 1
ATOM 1435 C C . TYR B 1 48 ? -12.453 -7.766 5.145 1 97.12 48 TYR B C 1
ATOM 1437 O O . TYR B 1 48 ? -11.664 -8.008 4.23 1 97.12 48 TYR B O 1
ATOM 1445 N N . GLU B 1 49 ? -13.289 -6.871 5.113 1 97.06 49 GLU B N 1
ATOM 1446 C CA . GLU B 1 49 ? -13.484 -6.105 3.887 1 97.06 49 GLU B CA 1
ATOM 1447 C C . GLU B 1 49 ? -12.562 -4.887 3.848 1 97.06 49 GLU B C 1
ATOM 1449 O O . GLU B 1 49 ? -12.008 -4.551 2.797 1 97.06 49 GLU B O 1
ATOM 1454 N N . ARG B 1 50 ? -12.469 -4.184 5.023 1 97.56 50 ARG B N 1
ATOM 1455 C CA . ARG B 1 50 ? -11.742 -2.92 5.094 1 97.56 50 ARG B CA 1
ATOM 1456 C C . ARG B 1 50 ? -10.57 -3.01 6.066 1 97.56 50 ARG B C 1
ATOM 1458 O O . ARG B 1 50 ? -10.586 -3.824 6.992 1 97.56 50 ARG B O 1
ATOM 1465 N N . LEU B 1 51 ? -9.578 -2.164 5.789 1 97.38 51 LEU B N 1
ATOM 1466 C CA . LEU B 1 51 ? -8.422 -2.121 6.676 1 97.38 51 LEU B CA 1
ATOM 1467 C C . LEU B 1 51 ? -8.852 -1.79 8.102 1 97.38 51 LEU B C 1
ATOM 1469 O O . LEU B 1 51 ? -8.336 -2.379 9.062 1 97.38 51 LEU B O 1
ATOM 1473 N N . ARG B 1 52 ? -9.773 -0.88 8.289 1 95.06 52 ARG B N 1
ATOM 1474 C CA . ARG B 1 52 ? -10.211 -0.419 9.602 1 95.06 52 ARG B CA 1
ATOM 1475 C C . ARG B 1 52 ? -10.82 -1.56 10.406 1 95.06 52 ARG B C 1
ATOM 1477 O O . ARG B 1 52 ? -10.898 -1.489 11.641 1 95.06 52 ARG B O 1
ATOM 1484 N N . ASP B 1 53 ? -11.25 -2.58 9.75 1 94.69 53 ASP B N 1
ATOM 1485 C CA . ASP B 1 53 ? -11.93 -3.695 10.406 1 94.69 53 ASP B CA 1
ATOM 1486 C C . ASP B 1 53 ? -10.938 -4.77 10.828 1 94.69 53 ASP B C 1
ATOM 1488 O O . ASP B 1 53 ? -11.281 -5.684 11.578 1 94.69 53 ASP B O 1
ATOM 1492 N N . LEU B 1 54 ? -9.758 -4.695 10.336 1 95.5 54 LEU B N 1
ATOM 1493 C CA . LEU B 1 54 ? -8.75 -5.723 10.578 1 95.5 54 LEU B CA 1
ATOM 1494 C C . LEU B 1 54 ? -8.211 -5.633 12 1 95.5 54 LEU B C 1
ATOM 1496 O O . LEU B 1 54 ? -7.742 -4.574 12.422 1 95.5 54 LEU B O 1
ATOM 1500 N N . PRO B 1 55 ? -8.312 -6.711 12.812 1 95.25 55 PRO B N 1
ATOM 1501 C CA . PRO B 1 55 ? -7.656 -6.688 14.125 1 95.25 55 PRO B CA 1
ATOM 1502 C C . PRO B 1 55 ? -6.16 -6.402 14.031 1 95.25 55 PRO B C 1
ATOM 1504 O O . PRO B 1 55 ? -5.5 -6.848 13.086 1 95.25 55 PRO B O 1
ATOM 1507 N N . PRO B 1 56 ? -5.637 -5.734 15.031 1 93.31 56 PRO B N 1
ATOM 1508 C CA . PRO B 1 56 ? -4.234 -5.316 14.992 1 93.31 56 PRO B CA 1
ATOM 1509 C C . PRO B 1 56 ? -3.283 -6.477 14.703 1 93.31 56 PRO B C 1
ATOM 1511 O O . PRO B 1 56 ? -2.369 -6.344 13.891 1 93.31 56 PRO B O 1
ATOM 1514 N N . GLU B 1 57 ? -3.484 -7.57 15.367 1 94.75 57 GLU B N 1
ATOM 1515 C CA . GLU B 1 57 ? -2.596 -8.711 15.172 1 94.75 57 GLU B CA 1
ATOM 1516 C C . GLU B 1 57 ? -2.656 -9.227 13.742 1 94.75 57 GLU B C 1
ATOM 1518 O O . GLU B 1 57 ? -1.633 -9.602 13.164 1 94.75 57 GLU B O 1
ATOM 1523 N N . LEU B 1 58 ? -3.838 -9.289 13.148 1 96.25 58 LEU B N 1
ATOM 1524 C CA . LEU B 1 58 ? -3.994 -9.766 11.773 1 96.25 58 LEU B CA 1
ATOM 1525 C C . LEU B 1 58 ? -3.396 -8.773 10.781 1 96.25 58 LEU B C 1
ATOM 1527 O O . LEU B 1 58 ? -2.818 -9.172 9.773 1 96.25 58 LEU B O 1
ATOM 1531 N N . SER B 1 59 ? -3.57 -7.473 11.094 1 95.19 59 SER B N 1
ATOM 1532 C CA . SER B 1 59 ? -2.92 -6.457 10.273 1 95.19 59 SER B CA 1
ATOM 1533 C C . SER B 1 59 ? -1.41 -6.668 10.227 1 95.19 59 SER B C 1
ATOM 1535 O O . SER B 1 59 ? -0.805 -6.613 9.148 1 95.19 59 SER B O 1
ATOM 1537 N N . ALA B 1 60 ? -0.824 -6.883 11.383 1 94 60 ALA B N 1
ATOM 1538 C CA . ALA B 1 60 ? 0.609 -7.148 11.461 1 94 60 ALA B CA 1
ATOM 1539 C C . ALA B 1 60 ? 0.991 -8.352 10.609 1 94 60 ALA B C 1
ATOM 1541 O O . ALA B 1 60 ? 2.008 -8.328 9.906 1 94 60 ALA B O 1
ATOM 1542 N N . ASP B 1 61 ? 0.185 -9.406 10.656 1 96.56 61 ASP B N 1
ATOM 1543 C CA . ASP B 1 61 ? 0.458 -10.617 9.891 1 96.56 61 ASP B CA 1
ATOM 1544 C C . ASP B 1 61 ? 0.404 -10.344 8.391 1 96.56 61 ASP B C 1
ATOM 1546 O 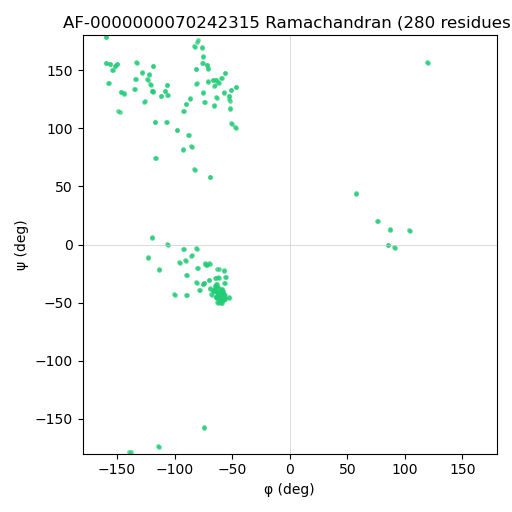O . ASP B 1 61 ? 1.264 -10.805 7.637 1 96.56 61 ASP B O 1
ATOM 1550 N N . VAL B 1 62 ? -0.61 -9.609 7.93 1 97.75 62 VAL B N 1
ATOM 1551 C CA . VAL B 1 62 ? -0.778 -9.297 6.516 1 97.75 62 VAL B CA 1
ATOM 1552 C C . VAL B 1 62 ? 0.431 -8.508 6.016 1 97.75 62 VAL B C 1
ATOM 1554 O O . VAL B 1 62 ? 1.031 -8.859 4.996 1 97.75 62 VAL B O 1
ATOM 1557 N N . PHE B 1 63 ? 0.84 -7.539 6.723 1 96 63 PHE B N 1
ATOM 1558 C CA . PHE B 1 63 ? 1.911 -6.664 6.262 1 96 63 PHE B CA 1
ATOM 1559 C C . PHE B 1 63 ? 3.262 -7.359 6.363 1 96 63 PHE B C 1
ATOM 1561 O O . PHE B 1 63 ? 4.16 -7.109 5.555 1 96 63 PHE B O 1
ATOM 1568 N N . GLU B 1 64 ? 3.453 -8.211 7.336 1 95.25 64 GLU B N 1
ATOM 1569 C CA . GLU B 1 64 ? 4.652 -9.047 7.363 1 95.25 64 GLU B CA 1
ATOM 1570 C C . GLU B 1 64 ? 4.738 -9.93 6.125 1 95.25 64 GLU B C 1
ATOM 1572 O O . GLU B 1 64 ? 5.816 -10.117 5.562 1 95.25 64 GLU B O 1
ATOM 1577 N N . THR B 1 65 ? 3.621 -10.516 5.77 1 97.69 65 THR B N 1
ATOM 1578 C CA . THR B 1 65 ? 3.598 -11.312 4.547 1 97.69 65 THR B CA 1
ATOM 1579 C C . THR B 1 65 ? 3.965 -10.461 3.336 1 97.69 65 THR B C 1
ATOM 1581 O O . THR B 1 65 ? 4.742 -10.891 2.482 1 97.69 65 THR B O 1
ATOM 1584 N N . VAL B 1 66 ? 3.453 -9.219 3.234 1 98.31 66 VAL B N 1
ATOM 1585 C CA . VAL B 1 66 ? 3.783 -8.305 2.146 1 98.31 66 VAL B CA 1
ATOM 1586 C C . VAL B 1 66 ? 5.289 -8.055 2.121 1 98.31 66 VAL B C 1
ATOM 1588 O O . VAL B 1 66 ? 5.922 -8.148 1.066 1 98.31 66 VAL B O 1
ATOM 1591 N N . ARG B 1 67 ? 5.852 -7.762 3.283 1 96.06 67 ARG B N 1
ATOM 1592 C CA . ARG B 1 67 ? 7.281 -7.473 3.389 1 96.06 67 ARG B CA 1
ATOM 1593 C C . ARG B 1 67 ? 8.117 -8.648 2.902 1 96.06 67 ARG B C 1
ATOM 1595 O O . ARG B 1 67 ? 9.133 -8.461 2.232 1 96.06 67 ARG B O 1
ATOM 1602 N N . THR B 1 68 ? 7.68 -9.836 3.225 1 96.31 68 THR B N 1
ATOM 1603 C CA . THR B 1 68 ? 8.438 -11.047 2.92 1 96.31 68 THR B CA 1
ATOM 1604 C C . THR B 1 68 ? 8.266 -11.438 1.454 1 96.31 68 THR B C 1
ATOM 1606 O O . THR B 1 68 ? 9.234 -11.836 0.8 1 96.31 68 THR B O 1
ATOM 1609 N N . VAL B 1 69 ? 7.094 -11.289 0.917 1 98.38 69 VAL B N 1
ATOM 1610 C CA . VAL B 1 69 ? 6.738 -11.789 -0.408 1 98.38 69 VAL B CA 1
ATOM 1611 C C . VAL B 1 69 ? 7.238 -10.812 -1.476 1 98.38 69 VAL B C 1
ATOM 1613 O O . VAL B 1 69 ? 7.648 -11.234 -2.561 1 98.38 69 VAL B O 1
ATOM 1616 N N . THR B 1 70 ? 7.273 -9.547 -1.203 1 98.56 70 THR B N 1
ATOM 1617 C CA . THR B 1 70 ? 7.543 -8.516 -2.203 1 98.56 70 THR B CA 1
ATOM 1618 C C . THR B 1 70 ? 8.93 -8.711 -2.818 1 98.56 70 THR B C 1
ATOM 1620 O O . THR B 1 70 ? 9.062 -8.781 -4.043 1 98.56 70 THR B O 1
ATOM 1623 N N . PRO B 1 71 ? 10.016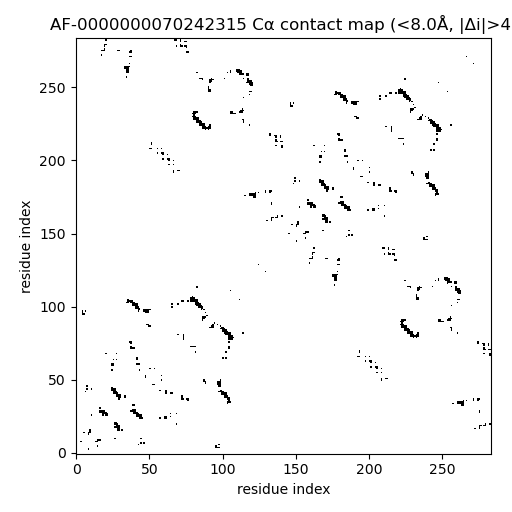 -8.883 -1.994 1 97.44 71 PRO B N 1
ATOM 1624 C CA . PRO B 1 71 ? 11.32 -9.086 -2.623 1 97.44 71 PRO B CA 1
ATOM 1625 C C . PRO B 1 71 ? 11.398 -10.383 -3.424 1 97.44 71 PRO B C 1
ATOM 1627 O O . PRO B 1 71 ? 12.07 -10.438 -4.457 1 97.44 71 PRO B O 1
ATOM 1630 N N . ALA B 1 72 ? 10.734 -11.438 -2.936 1 98.5 72 ALA B N 1
ATOM 1631 C CA . ALA B 1 72 ? 10.727 -12.711 -3.654 1 98.5 72 ALA B CA 1
ATOM 1632 C C . ALA B 1 72 ? 10.047 -12.57 -5.012 1 98.5 72 ALA B C 1
ATOM 1634 O O . ALA B 1 72 ? 10.508 -13.141 -6.004 1 98.5 72 ALA B O 1
ATOM 1635 N N . VAL B 1 73 ? 8.969 -11.844 -5.078 1 98.75 73 VAL B N 1
ATOM 1636 C CA . VAL B 1 73 ? 8.258 -11.586 -6.324 1 98.75 73 VAL B CA 1
ATOM 1637 C C . VAL B 1 73 ? 9.156 -10.812 -7.285 1 98.75 73 VAL B C 1
ATOM 1639 O O . VAL B 1 73 ? 9.305 -11.195 -8.453 1 98.75 73 VAL B O 1
ATOM 1642 N N . GLN B 1 74 ? 9.727 -9.766 -6.777 1 98.38 74 GLN B N 1
ATOM 1643 C CA . GLN B 1 74 ? 10.602 -8.945 -7.602 1 98.38 74 GLN B CA 1
ATOM 1644 C C . GLN B 1 74 ? 11.742 -9.766 -8.203 1 98.38 74 GLN B C 1
ATOM 1646 O O . GLN B 1 74 ? 12.031 -9.664 -9.391 1 98.38 74 GLN B O 1
ATOM 1651 N N . ASP B 1 75 ? 12.344 -10.562 -7.359 1 98.25 75 ASP B N 1
ATOM 1652 C CA . ASP B 1 75 ? 13.484 -11.367 -7.789 1 98.25 75 ASP B CA 1
ATOM 1653 C C . ASP B 1 75 ? 13.062 -12.414 -8.812 1 98.25 75 ASP B C 1
ATOM 1655 O O . ASP B 1 75 ? 13.781 -12.688 -9.773 1 98.25 75 ASP B O 1
ATOM 1659 N N . ALA B 1 76 ? 11.906 -13.031 -8.641 1 98.62 76 ALA B N 1
ATOM 1660 C CA . ALA B 1 76 ? 11.43 -14.109 -9.5 1 98.62 76 ALA B CA 1
ATOM 1661 C C . ALA B 1 76 ? 11.234 -13.617 -10.93 1 98.62 76 ALA B C 1
ATOM 1663 O O . ALA B 1 76 ? 11.383 -14.398 -11.883 1 98.62 76 ALA B O 1
ATOM 1664 N N . VAL B 1 77 ? 10.945 -12.359 -11.148 1 98.44 77 VAL B N 1
ATOM 1665 C CA . VAL B 1 77 ? 10.625 -11.883 -12.492 1 98.44 77 VAL B CA 1
ATOM 1666 C C . VAL B 1 77 ? 11.641 -10.812 -12.906 1 98.44 77 VAL B C 1
ATOM 1668 O O . VAL B 1 77 ? 11.445 -10.125 -13.914 1 98.44 77 VAL B O 1
ATOM 1671 N N . ASP B 1 78 ? 12.703 -10.578 -12.062 1 98.31 78 ASP B N 1
ATOM 1672 C CA . ASP B 1 78 ? 13.766 -9.609 -12.328 1 98.31 78 ASP B CA 1
ATOM 1673 C C . ASP B 1 78 ? 13.188 -8.203 -12.531 1 98.31 78 ASP B C 1
ATOM 1675 O O . ASP B 1 78 ? 13.508 -7.535 -13.516 1 98.31 78 ASP B O 1
ATOM 1679 N N . ALA B 1 79 ? 12.289 -7.875 -11.695 1 98.31 79 ALA B N 1
ATOM 1680 C CA . ALA B 1 79 ? 11.68 -6.555 -11.773 1 98.31 79 ALA B CA 1
ATOM 1681 C C . ALA B 1 79 ? 12.617 -5.477 -11.234 1 98.31 79 ALA B C 1
ATOM 1683 O O . ALA B 1 79 ? 13.453 -5.754 -10.375 1 98.31 79 ALA B O 1
ATOM 1684 N N . ASP B 1 80 ? 12.445 -4.207 -11.664 1 98.12 80 ASP B N 1
ATOM 1685 C CA . ASP B 1 80 ? 13.266 -3.074 -11.258 1 98.12 80 ASP B CA 1
ATOM 1686 C C . ASP B 1 80 ? 12.695 -2.402 -10.008 1 98.12 80 ASP B C 1
ATOM 1688 O O . ASP B 1 80 ? 13.422 -1.742 -9.266 1 98.12 80 ASP B O 1
ATOM 1692 N N . ALA B 1 81 ? 11.469 -2.535 -9.828 1 98.38 81 ALA B N 1
ATOM 1693 C CA . ALA B 1 81 ? 10.711 -1.886 -8.766 1 98.38 81 ALA B CA 1
ATOM 1694 C C . ALA B 1 81 ? 9.391 -2.602 -8.508 1 98.38 81 ALA B C 1
ATOM 1696 O O . ALA B 1 81 ? 9.125 -3.656 -9.094 1 98.38 81 ALA B O 1
ATOM 1697 N N . THR B 1 82 ? 8.656 -2.145 -7.578 1 98.56 82 THR B N 1
ATOM 1698 C CA . THR B 1 82 ? 7.352 -2.721 -7.262 1 98.56 82 THR B CA 1
ATOM 1699 C C . THR B 1 82 ? 6.379 -1.641 -6.797 1 98.56 82 THR B C 1
ATOM 1701 O O . THR B 1 82 ? 6.746 -0.772 -6 1 98.56 82 THR B O 1
ATOM 1704 N N . THR B 1 83 ? 5.184 -1.604 -7.336 1 98.38 83 THR B N 1
ATOM 1705 C CA . THR B 1 83 ? 4.07 -0.864 -6.746 1 98.38 83 THR B CA 1
ATOM 1706 C C . THR B 1 83 ? 3.283 -1.747 -5.785 1 98.38 83 THR B C 1
ATOM 1708 O O . THR B 1 83 ? 2.842 -2.838 -6.156 1 98.38 83 THR B O 1
ATOM 1711 N N . ILE B 1 84 ? 3.215 -1.323 -4.57 1 98.62 84 ILE B N 1
ATOM 1712 C CA . ILE B 1 84 ? 2.389 -1.996 -3.576 1 98.62 84 ILE B CA 1
ATOM 1713 C C . ILE B 1 84 ? 1.17 -1.136 -3.25 1 98.62 84 ILE B C 1
ATOM 1715 O O . ILE B 1 84 ? 1.298 0.068 -3.014 1 98.62 84 ILE B O 1
ATOM 1719 N N . GLY B 1 85 ? -0.064 -1.761 -3.256 1 98.06 85 GLY B N 1
ATOM 1720 C CA . GLY B 1 85 ? -1.216 -0.896 -3.057 1 98.06 85 GLY B CA 1
ATOM 1721 C C . GLY B 1 85 ? -2.424 -1.632 -2.506 1 98.06 85 GLY B C 1
ATOM 1722 O O . GLY B 1 85 ? -2.535 -2.85 -2.652 1 98.06 85 GLY B O 1
ATOM 1723 N N . ILE B 1 86 ? -3.273 -0.932 -1.858 1 98.5 86 ILE B N 1
ATOM 1724 C CA . ILE B 1 86 ? -4.574 -1.357 -1.354 1 98.5 86 ILE B CA 1
ATOM 1725 C C . ILE B 1 86 ? -5.656 -0.398 -1.846 1 98.5 86 ILE B C 1
ATOM 1727 O O . ILE B 1 86 ? -5.527 0.82 -1.701 1 98.5 86 ILE B O 1
ATOM 1731 N N . ASN B 1 87 ? -6.641 -0.876 -2.518 1 98.44 87 ASN B N 1
ATOM 1732 C CA . ASN B 1 87 ? -7.895 -0.154 -2.723 1 98.44 87 ASN B CA 1
ATOM 1733 C C . ASN B 1 87 ? -8.883 -0.419 -1.593 1 98.44 87 ASN B C 1
ATOM 1735 O O . ASN B 1 87 ? -9.633 -1.4 -1.633 1 98.44 87 ASN B O 1
ATOM 1739 N N . ASP B 1 88 ? -8.898 0.435 -0.592 1 98.44 88 ASP B N 1
ATOM 1740 C CA . ASP B 1 88 ? -9.672 0.181 0.619 1 98.44 88 ASP B CA 1
ATOM 1741 C C . ASP B 1 88 ? -11.062 0.811 0.526 1 98.44 88 ASP B C 1
ATOM 1743 O O . ASP B 1 88 ? -11.32 1.85 1.139 1 98.44 88 ASP B O 1
ATOM 1747 N N . GLY B 1 89 ? -11.938 0.126 -0.122 1 98.12 89 GLY B N 1
ATOM 1748 C CA . GLY B 1 89 ? -13.289 0.597 -0.352 1 98.12 89 GLY B CA 1
ATOM 1749 C C . GLY B 1 89 ? -13.633 0.729 -1.823 1 98.12 89 GLY B C 1
ATOM 1750 O O . GLY B 1 89 ? -12.75 0.949 -2.656 1 98.12 89 GLY B O 1
ATOM 1751 N N . PRO B 1 90 ? -14.922 0.67 -2.135 1 97.56 90 PRO B N 1
ATOM 1752 C CA . PRO B 1 90 ? -15.344 0.679 -3.537 1 97.56 90 PRO B CA 1
ATOM 1753 C C . PRO B 1 90 ? -14.969 1.973 -4.258 1 97.56 90 PRO B C 1
ATOM 1755 O O . PRO B 1 90 ? -14.648 1.95 -5.449 1 97.56 90 PRO B O 1
ATOM 1758 N N . GLU B 1 91 ? -14.984 3.059 -3.588 1 97.5 91 GLU B N 1
ATOM 1759 C CA . GLU B 1 91 ? -14.68 4.344 -4.211 1 97.5 91 GLU B CA 1
ATOM 1760 C C . GLU B 1 91 ? -13.195 4.465 -4.527 1 97.5 91 GLU B C 1
ATOM 1762 O O . GLU B 1 91 ? -12.789 5.344 -5.293 1 97.5 91 GLU B O 1
ATOM 1767 N N . ALA B 1 92 ? -12.398 3.639 -3.922 1 97.75 92 ALA B N 1
ATOM 1768 C CA . ALA B 1 92 ? -10.984 3.576 -4.27 1 97.75 92 ALA B CA 1
ATOM 1769 C C . ALA B 1 92 ? -10.727 2.52 -5.34 1 97.75 92 ALA B C 1
ATOM 1771 O O . ALA B 1 92 ? -9.594 2.363 -5.809 1 97.75 92 ALA B O 1
ATOM 1772 N N . GLY B 1 93 ? -11.805 1.811 -5.699 1 97.38 93 GLY B N 1
ATOM 1773 C CA . GLY B 1 93 ? -11.672 0.823 -6.762 1 97.38 93 GLY B CA 1
ATOM 1774 C C . GLY B 1 93 ? -11.641 -0.604 -6.246 1 97.38 93 GLY B C 1
ATOM 1775 O O . GLY B 1 93 ? -11.25 -1.522 -6.969 1 97.38 93 GLY B O 1
ATOM 1776 N N . GLN B 1 94 ? -11.961 -0.833 -5.004 1 97.88 94 GLN B N 1
ATOM 1777 C CA . GLN B 1 94 ? -12.047 -2.195 -4.492 1 97.88 94 GLN B CA 1
ATOM 1778 C C . GLN B 1 94 ? -13.188 -2.961 -5.152 1 97.88 94 GLN B C 1
ATOM 1780 O O . GLN B 1 94 ? -14.359 -2.615 -4.973 1 97.88 94 GLN B O 1
ATOM 1785 N N . GLU B 1 95 ? -12.844 -4.02 -5.805 1 96.56 95 GLU B N 1
ATOM 1786 C CA . GLU B 1 95 ? -13.852 -4.781 -6.531 1 96.56 95 GLU B CA 1
ATOM 1787 C C . GLU B 1 95 ? -14.289 -6.012 -5.742 1 96.56 95 GLU B C 1
ATOM 1789 O O . GLU B 1 95 ? -15.453 -6.418 -5.816 1 96.56 95 GLU B O 1
ATOM 1794 N N . VAL B 1 96 ? -13.336 -6.723 -5.125 1 97.06 96 VAL B N 1
ATOM 1795 C CA . VAL B 1 96 ? -13.633 -7.855 -4.254 1 97.06 96 VAL B CA 1
ATOM 1796 C C . VAL B 1 96 ? -13.742 -7.375 -2.807 1 97.06 96 VAL B C 1
ATOM 1798 O O . VAL B 1 96 ? -12.797 -6.801 -2.262 1 97.06 96 VAL B O 1
ATOM 1801 N N . PRO B 1 97 ? -14.977 -7.488 -2.225 1 97.06 97 PRO B N 1
ATOM 1802 C CA . PRO B 1 97 ? -15.133 -7.02 -0.845 1 97.06 97 PRO B CA 1
ATOM 1803 C C . PRO B 1 97 ? -14.398 -7.902 0.164 1 97.06 97 PRO B C 1
ATOM 1805 O O . PRO B 1 97 ? -15.023 -8.477 1.055 1 97.06 97 PRO B O 1
ATOM 1808 N N . HIS B 1 98 ? -13.188 -8.047 0.025 1 98.25 98 HIS B N 1
ATOM 1809 C CA . HIS B 1 98 ? -12.18 -8.758 0.815 1 98.25 98 HIS B CA 1
ATOM 1810 C C . HIS B 1 98 ? -10.828 -8.055 0.738 1 98.25 98 HIS B C 1
ATOM 1812 O O . HIS B 1 98 ? -10.234 -7.965 -0.338 1 98.25 98 HIS B O 1
ATOM 1818 N N . LEU B 1 99 ? -10.398 -7.539 1.897 1 98.19 99 LEU B N 1
ATOM 1819 C CA . LEU B 1 99 ? -9.164 -6.762 1.926 1 98.19 99 LEU B CA 1
ATOM 1820 C C . LEU B 1 99 ? -8.031 -7.52 1.25 1 98.19 99 LEU B C 1
ATOM 1822 O O . LEU B 1 99 ? -7.867 -8.727 1.465 1 98.19 99 LEU B O 1
ATOM 1826 N N . HIS B 1 100 ? -7.309 -6.836 0.385 1 98.5 100 HIS B N 1
ATOM 1827 C CA . HIS B 1 100 ? -6.148 -7.457 -0.249 1 98.5 100 HIS B CA 1
ATOM 1828 C C . HIS B 1 100 ? -5.129 -6.406 -0.676 1 98.5 100 HIS B C 1
ATOM 1830 O O . HIS B 1 100 ? -5.496 -5.277 -1.013 1 98.5 100 HIS B O 1
ATOM 1836 N N . VAL B 1 101 ? -3.891 -6.812 -0.675 1 98.69 101 VAL B N 1
ATOM 1837 C CA . VAL B 1 101 ? -2.764 -5.977 -1.077 1 98.69 101 VAL B CA 1
ATOM 1838 C C . VAL B 1 101 ? -2.252 -6.422 -2.445 1 98.69 101 VAL B C 1
ATOM 1840 O O . VAL B 1 101 ? -2.027 -7.613 -2.676 1 98.69 101 VAL B O 1
ATOM 1843 N N . HIS B 1 102 ? -2.125 -5.5 -3.346 1 98.81 102 HIS B N 1
ATOM 1844 C CA . HIS B 1 102 ? -1.51 -5.75 -4.645 1 98.81 102 HIS B CA 1
ATOM 1845 C C . HIS B 1 102 ? 0.003 -5.57 -4.578 1 98.81 102 HIS B C 1
ATOM 1847 O O . HIS B 1 102 ? 0.492 -4.539 -4.109 1 98.81 102 HIS B O 1
ATOM 1853 N N . ILE B 1 103 ? 0.724 -6.52 -4.969 1 98.75 103 ILE B N 1
ATOM 1854 C CA . ILE B 1 103 ? 2.148 -6.43 -5.266 1 98.75 103 ILE B CA 1
ATOM 1855 C C . ILE B 1 103 ? 2.367 -6.504 -6.773 1 98.75 103 ILE B C 1
ATOM 1857 O O . ILE B 1 103 ? 2.246 -7.574 -7.371 1 98.75 103 ILE B O 1
ATOM 1861 N N . VAL B 1 104 ? 2.674 -5.375 -7.383 1 98.56 104 VAL B N 1
ATOM 1862 C CA . VAL B 1 104 ? 2.75 -5.289 -8.836 1 98.56 104 VAL B CA 1
ATOM 1863 C C . VAL B 1 104 ? 4.176 -4.945 -9.266 1 98.56 104 VAL B C 1
ATOM 1865 O O . VAL B 1 104 ? 4.602 -3.791 -9.156 1 98.56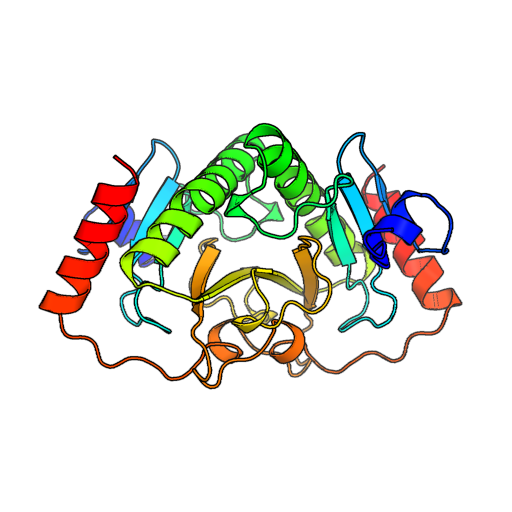 104 VAL B O 1
ATOM 1868 N N . PRO B 1 105 ? 4.922 -5.895 -9.789 1 98.5 105 PRO B N 1
ATOM 1869 C CA . PRO B 1 105 ? 6.262 -5.602 -10.305 1 98.5 105 PRO B CA 1
ATOM 1870 C C . PRO B 1 105 ? 6.254 -4.555 -11.414 1 98.5 105 PRO B C 1
ATOM 1872 O O . PRO B 1 105 ? 5.332 -4.523 -12.234 1 98.5 105 PRO B O 1
ATOM 1875 N N . ARG B 1 106 ? 7.289 -3.748 -11.359 1 98.25 106 ARG B N 1
ATOM 1876 C CA . ARG B 1 106 ? 7.473 -2.695 -12.352 1 98.25 106 ARG B CA 1
ATOM 1877 C C . ARG B 1 106 ? 8.812 -2.848 -13.07 1 98.25 106 ARG B C 1
ATOM 1879 O O . ARG B 1 106 ? 9.812 -3.234 -12.461 1 98.25 106 ARG B O 1
ATOM 1886 N N . PHE B 1 107 ? 8.773 -2.486 -14.281 1 97.44 107 PHE B N 1
ATOM 1887 C CA . PHE B 1 107 ? 9.938 -2.625 -15.148 1 97.44 107 PHE B CA 1
ATOM 1888 C C . PHE B 1 107 ? 10.25 -1.309 -15.852 1 97.44 107 PHE B C 1
ATOM 1890 O O . PHE B 1 107 ? 9.344 -0.513 -16.109 1 97.44 107 PHE B O 1
ATOM 1897 N N . GLU B 1 108 ? 11.516 -1.139 -16.062 1 96.44 108 GLU B N 1
ATOM 1898 C CA . GLU B 1 108 ? 11.883 0.034 -16.859 1 96.44 108 GLU B CA 1
ATOM 1899 C C . GLU B 1 108 ? 11.102 0.081 -18.172 1 96.44 108 GLU B C 1
ATOM 1901 O O . GLU B 1 108 ? 11.078 -0.898 -18.922 1 96.44 108 GLU B O 1
ATOM 1906 N N . GLY B 1 109 ? 10.438 1.174 -18.344 1 95.38 109 GLY B N 1
ATOM 1907 C CA . GLY B 1 109 ? 9.766 1.396 -19.609 1 95.38 109 GLY B CA 1
ATOM 1908 C C . GLY B 1 109 ? 8.477 0.611 -19.75 1 95.38 109 GLY B C 1
ATOM 1909 O O . GLY B 1 109 ? 7.988 0.39 -20.859 1 95.38 109 GLY B O 1
ATOM 1910 N N . ASP B 1 110 ? 7.902 0.183 -18.672 1 96.06 110 ASP B N 1
ATOM 1911 C CA . ASP B 1 110 ? 6.723 -0.668 -18.781 1 96.06 110 ASP B CA 1
ATOM 1912 C C . ASP B 1 110 ? 5.465 0.163 -19.016 1 96.06 110 ASP B C 1
ATOM 1914 O O . ASP B 1 110 ? 4.375 -0.386 -19.203 1 96.06 110 ASP B O 1
ATOM 1918 N N . GLY B 1 111 ? 5.594 1.484 -19.031 1 95.12 111 GLY B N 1
ATOM 1919 C CA . GLY B 1 111 ? 4.473 2.357 -19.328 1 95.12 111 GLY B CA 1
ATOM 1920 C C . GLY B 1 111 ? 3.617 2.674 -18.125 1 95.12 111 GLY B C 1
ATOM 1921 O O . GLY B 1 111 ? 2.629 3.402 -18.219 1 95.12 111 GLY B O 1
ATOM 1922 N N . GLY B 1 112 ? 3.959 2.131 -16.969 1 94.88 112 GLY B N 1
ATOM 1923 C CA . GLY B 1 112 ? 3.227 2.436 -15.75 1 94.88 112 GLY B CA 1
ATOM 1924 C C . GLY B 1 112 ? 3.625 3.764 -15.133 1 94.88 112 GLY B C 1
ATOM 1925 O O . GLY B 1 112 ? 4.48 4.473 -15.664 1 94.88 112 GLY B O 1
ATOM 1926 N N . GLY B 1 113 ? 2.936 4.176 -14.047 1 94.5 113 GLY B N 1
ATOM 1927 C CA . GLY B 1 113 ? 3.203 5.414 -13.336 1 94.5 113 GLY B CA 1
ATOM 1928 C C . GLY B 1 113 ? 3.121 5.266 -11.828 1 94.5 113 GLY B C 1
ATOM 1929 O O . GLY B 1 113 ? 2.932 4.16 -11.32 1 94.5 113 GLY B O 1
ATOM 1930 N N . PRO B 1 114 ? 3.318 6.348 -11.148 1 96.38 114 PRO B N 1
ATOM 1931 C CA . PRO B 1 114 ? 3.236 6.34 -9.688 1 96.38 114 PRO B CA 1
ATOM 1932 C C . PRO B 1 114 ? 1.798 6.305 -9.172 1 96.38 114 PRO B C 1
ATOM 1934 O O . PRO B 1 114 ? 0.857 6.457 -9.961 1 96.38 114 PRO B O 1
ATOM 1937 N N . ILE B 1 115 ? 1.636 6.082 -7.883 1 94.12 115 ILE B N 1
ATOM 1938 C CA . ILE B 1 115 ? 0.346 6.07 -7.203 1 94.12 115 ILE B CA 1
ATOM 1939 C C . ILE B 1 115 ? -0.368 7.402 -7.43 1 94.12 115 ILE B C 1
ATOM 1941 O O . ILE B 1 115 ? -1.6 7.465 -7.398 1 94.12 115 ILE B O 1
ATOM 1945 N N . HIS B 1 116 ? 0.295 8.438 -7.734 1 93.19 116 HIS B N 1
ATOM 1946 C CA . HIS B 1 116 ? -0.26 9.758 -8.031 1 93.19 116 HIS B CA 1
ATOM 1947 C C . HIS B 1 116 ? -1.281 9.688 -9.156 1 93.19 116 HIS B C 1
ATOM 1949 O O . HIS B 1 116 ? -2.236 10.461 -9.188 1 93.19 116 HIS B O 1
ATOM 1955 N N . GLY B 1 117 ? -1.089 8.719 -9.992 1 92 117 GLY B N 1
ATOM 1956 C CA . GLY B 1 117 ? -1.922 8.602 -11.172 1 92 117 GLY B CA 1
ATOM 1957 C C . GLY B 1 117 ? -3.324 8.109 -10.875 1 92 117 GLY B C 1
ATOM 1958 O O . GLY B 1 117 ? -4.223 8.227 -11.703 1 92 117 GLY B O 1
ATOM 1959 N N . VAL B 1 118 ? -3.506 7.555 -9.688 1 90.88 118 VAL B N 1
ATOM 1960 C CA . VAL B 1 118 ? -4.82 6.984 -9.414 1 90.88 118 VAL B CA 1
ATOM 1961 C C . VAL B 1 118 ? -5.582 7.891 -8.445 1 90.88 118 VAL B C 1
ATOM 1963 O O . VAL B 1 118 ? -6.715 7.586 -8.062 1 90.88 118 VAL B O 1
ATOM 1966 N N . ALA B 1 119 ? -4.871 8.953 -8.109 1 89.94 119 ALA B N 1
ATOM 1967 C CA . ALA B 1 119 ? -5.543 9.906 -7.234 1 89.94 119 ALA B CA 1
ATOM 1968 C C . ALA B 1 119 ? -6.625 10.672 -7.988 1 89.94 119 ALA B C 1
ATOM 1970 O O . ALA B 1 119 ? -6.617 10.727 -9.219 1 89.94 119 ALA B O 1
ATOM 1971 N N . GLY B 1 120 ? -7.609 11.148 -7.309 1 87.94 120 GLY B N 1
ATOM 1972 C CA . GLY B 1 120 ? -8.648 11.969 -7.906 1 87.94 120 GLY B CA 1
ATOM 1973 C C . GLY B 1 120 ? -8.188 13.383 -8.211 1 87.94 120 GLY B C 1
ATOM 1974 O O . GLY B 1 120 ? -7.016 13.602 -8.531 1 87.94 120 GLY B O 1
ATOM 1975 N N . LYS B 1 121 ? -9.172 14.328 -8.328 1 86.38 121 LYS B N 1
ATOM 1976 C CA . LYS B 1 121 ? -8.875 15.734 -8.578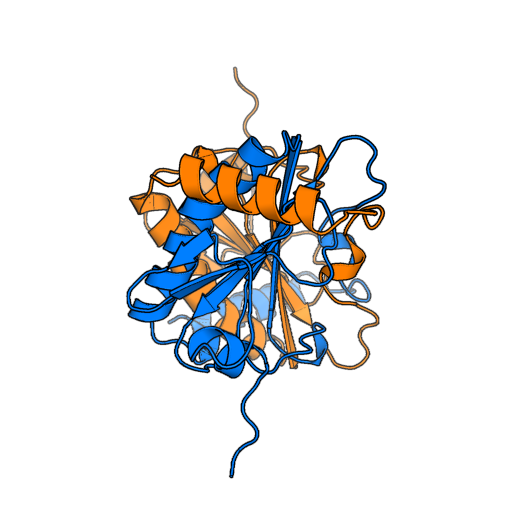 1 86.38 121 LYS B CA 1
ATOM 1977 C C . LYS B 1 121 ? -8.086 16.344 -7.43 1 86.38 121 LYS B C 1
ATOM 1979 O O . LYS B 1 121 ? -8.453 16.188 -6.262 1 86.38 121 LYS B O 1
ATOM 1984 N N . THR B 1 122 ? -6.957 16.938 -7.766 1 87.12 122 THR B N 1
ATOM 1985 C CA . THR B 1 122 ? -6.16 17.625 -6.75 1 87.12 122 THR B CA 1
ATOM 1986 C C . THR B 1 122 ? -6.98 18.703 -6.059 1 87.12 122 THR B C 1
ATOM 1988 O O . THR B 1 122 ? -7.586 19.547 -6.723 1 87.12 122 THR B O 1
ATOM 1991 N N . PRO B 1 123 ? -6.883 18.609 -4.785 1 90.88 123 PRO B N 1
ATOM 1992 C CA . PRO B 1 123 ? -7.688 19.594 -4.055 1 90.88 123 PRO B CA 1
ATOM 1993 C C . PRO B 1 123 ? -7.012 20.953 -3.965 1 90.88 123 PRO B C 1
ATOM 1995 O O . PRO B 1 123 ? -5.785 21.047 -4.027 1 90.88 123 PRO B O 1
ATOM 1998 N N . GLU B 1 124 ? -7.852 22.016 -3.893 1 92.94 124 GLU B N 1
ATOM 1999 C CA . GLU B 1 124 ? -7.363 23.344 -3.535 1 92.94 124 GLU B CA 1
ATOM 2000 C C . GLU B 1 124 ? -7.598 23.641 -2.057 1 92.94 124 GLU B C 1
ATOM 2002 O O . GLU B 1 124 ? -8.695 24.031 -1.661 1 92.94 124 GLU B O 1
ATOM 2007 N N . LEU B 1 125 ? -6.578 23.453 -1.309 1 94.5 125 LEU B N 1
ATOM 2008 C CA . LEU B 1 125 ? -6.691 23.641 0.135 1 94.5 125 LEU B CA 1
ATOM 2009 C C . LEU B 1 125 ? -5.742 24.734 0.62 1 94.5 125 LEU B C 1
ATOM 2011 O O . LEU B 1 125 ? -4.574 24.766 0.229 1 94.5 125 LEU B O 1
ATOM 2015 N N . GLY B 1 126 ? -6.289 25.641 1.426 1 94.56 126 GLY B N 1
ATOM 2016 C CA . GLY B 1 126 ? -5.434 26.641 2.057 1 94.56 126 GLY B CA 1
ATOM 2017 C C . GLY B 1 126 ? -4.75 26.125 3.312 1 94.56 126 GLY B C 1
ATOM 2018 O O . GLY B 1 126 ? -5.078 25.047 3.809 1 94.56 126 GLY B O 1
ATOM 2019 N N . ASP B 1 127 ? -3.789 26.922 3.82 1 96.06 127 ASP B N 1
ATOM 2020 C CA . ASP B 1 127 ? -3 26.547 4.984 1 96.06 127 ASP B CA 1
ATOM 2021 C C . ASP B 1 127 ? -3.896 26.281 6.191 1 96.06 127 ASP B C 1
ATOM 2023 O O . ASP B 1 127 ? -3.688 25.297 6.922 1 96.06 127 ASP B O 1
ATOM 2027 N N . GLU B 1 128 ? -4.832 27.109 6.348 1 97 128 GLU B N 1
ATOM 2028 C CA . GLU B 1 128 ? -5.715 26.953 7.504 1 97 128 GLU B CA 1
ATOM 2029 C C . GLU B 1 128 ? -6.488 25.641 7.43 1 97 128 GLU B C 1
ATOM 2031 O O . GLU B 1 128 ? -6.668 24.969 8.445 1 97 128 GLU B O 1
ATOM 2036 N N . GLU B 1 129 ? -7.016 25.359 6.242 1 97.19 129 GLU B N 1
ATOM 2037 C CA . GLU B 1 129 ? -7.734 24.094 6.055 1 97.19 129 GLU B CA 1
ATOM 2038 C C . GLU B 1 129 ? -6.824 22.906 6.301 1 97.19 129 GLU B C 1
ATOM 2040 O O . GLU B 1 129 ? -7.227 21.938 6.949 1 97.19 129 GLU B O 1
ATOM 2045 N N . LEU B 1 130 ? -5.645 22.969 5.816 1 97.81 130 LEU B N 1
ATOM 2046 C CA . LEU B 1 130 ? -4.676 21.891 6.031 1 97.81 130 LEU B CA 1
ATOM 2047 C C . LEU B 1 130 ? -4.355 21.734 7.512 1 97.81 130 LEU B C 1
ATOM 2049 O O . LEU B 1 130 ? -4.246 20.625 8.016 1 97.81 130 LEU B O 1
ATOM 2053 N N . ASP B 1 131 ? -4.203 22.859 8.211 1 98.06 131 ASP B N 1
ATOM 2054 C CA . ASP B 1 131 ? -3.945 22.812 9.648 1 98.06 131 ASP B CA 1
ATOM 2055 C C . ASP B 1 131 ? -5.102 22.156 10.391 1 98.06 131 ASP B C 1
ATOM 2057 O O . ASP B 1 131 ? -4.887 21.359 11.312 1 98.06 131 ASP B O 1
ATOM 2061 N N . THR B 1 132 ? -6.297 22.516 9.977 1 98.44 132 THR B N 1
ATOM 2062 C CA . THR B 1 132 ? -7.477 21.953 10.609 1 98.44 132 THR B CA 1
ATOM 2063 C C . THR B 1 132 ? -7.535 20.438 10.391 1 98.44 132 THR B C 1
ATOM 2065 O O . THR B 1 132 ? -7.816 19.688 11.32 1 98.44 132 THR B O 1
ATOM 2068 N N . ILE B 1 133 ? -7.301 20.047 9.172 1 98.38 133 ILE B N 1
ATOM 2069 C CA . ILE B 1 133 ? -7.301 18.609 8.852 1 98.38 133 ILE B CA 1
ATOM 2070 C C . ILE B 1 133 ? -6.238 17.906 9.68 1 98.38 133 ILE B C 1
ATOM 2072 O O . ILE B 1 133 ? -6.508 16.844 10.266 1 98.38 133 ILE B O 1
ATOM 2076 N N . ALA B 1 134 ? -5.027 18.469 9.727 1 98.62 134 ALA B N 1
ATOM 2077 C CA . ALA B 1 134 ? -3.951 17.875 10.516 1 98.62 134 ALA B CA 1
ATOM 2078 C C . ALA B 1 134 ? -4.363 17.719 11.977 1 98.62 134 ALA B C 1
ATOM 2080 O O . ALA B 1 134 ? -4.133 16.672 12.594 1 98.62 134 ALA B O 1
ATOM 2081 N N . ASP B 1 135 ? -4.957 18.766 12.523 1 98.5 135 ASP B N 1
ATOM 2082 C CA . ASP B 1 135 ? -5.41 18.75 13.906 1 98.5 135 ASP B CA 1
ATOM 2083 C C . ASP B 1 135 ? -6.469 17.656 14.117 1 98.5 135 ASP B C 1
ATOM 2085 O O . ASP B 1 135 ? -6.453 16.953 15.125 1 98.5 135 ASP B O 1
ATOM 2089 N N . ASP B 1 136 ? -7.414 17.578 13.18 1 98.62 136 ASP B N 1
ATOM 2090 C CA . ASP B 1 136 ? -8.484 16.594 13.289 1 98.62 136 ASP B CA 1
ATOM 2091 C C . ASP B 1 136 ? -7.918 15.172 13.258 1 98.62 136 ASP B C 1
ATOM 2093 O O . ASP B 1 136 ? -8.367 14.305 14.016 1 98.62 136 ASP B O 1
ATOM 2097 N N . ILE B 1 137 ? -6.988 14.906 12.359 1 98.69 137 ILE B N 1
ATOM 2098 C CA . ILE B 1 137 ? -6.363 13.586 12.289 1 98.69 137 ILE B CA 1
ATOM 2099 C C . ILE B 1 137 ? -5.68 13.273 13.617 1 98.69 137 ILE B C 1
ATOM 2101 O O . ILE B 1 137 ? -5.895 12.203 14.195 1 98.69 137 ILE B O 1
ATOM 2105 N N . ALA B 1 138 ? -4.844 14.242 14.094 1 98.25 138 ALA B N 1
ATOM 2106 C CA . ALA B 1 138 ? -4.102 14.031 15.336 1 98.25 138 ALA B CA 1
ATOM 2107 C C . ALA B 1 138 ? -5.047 13.773 16.5 1 98.25 138 ALA B C 1
ATOM 2109 O O . ALA B 1 138 ? -4.785 12.914 17.344 1 98.25 138 ALA B O 1
ATOM 2110 N N . GLU B 1 139 ? -6.129 14.508 16.547 1 97.44 139 GLU B N 1
ATOM 2111 C CA . GLU B 1 139 ? -7.113 14.352 17.609 1 97.44 139 GLU B CA 1
ATOM 2112 C C . GLU B 1 139 ? -7.77 12.969 17.562 1 97.44 139 GLU B C 1
ATOM 2114 O O . GLU B 1 139 ? -8.102 12.398 18.594 1 97.44 139 GLU B O 1
ATOM 2119 N N . GLY B 1 140 ? -7.977 12.477 16.328 1 96.75 140 GLY B N 1
ATOM 2120 C CA . GLY B 1 140 ? -8.57 11.164 16.172 1 96.75 140 GLY B CA 1
ATOM 2121 C C . GLY B 1 140 ? -7.656 10.031 16.609 1 96.75 140 GLY B C 1
ATOM 2122 O O . GLY B 1 140 ? -8.102 8.898 16.781 1 96.75 140 GLY B O 1
ATOM 2123 N N . LEU B 1 141 ? -6.367 10.312 16.75 1 96.56 141 LEU B N 1
ATOM 2124 C CA . LEU B 1 141 ? -5.371 9.32 17.141 1 96.56 141 LEU B CA 1
ATOM 2125 C C . LEU B 1 141 ? -5.109 9.359 18.641 1 96.56 141 LEU B C 1
ATOM 2127 O O . LEU B 1 141 ? -4.41 8.5 19.172 1 96.56 141 LEU B O 1
ATOM 2131 N N . ASP B 1 142 ? -5.52 10.43 19.297 1 87.75 142 ASP B N 1
ATOM 2132 C CA . ASP B 1 142 ? -5.402 10.562 20.75 1 87.75 142 ASP B CA 1
ATOM 2133 C C . ASP B 1 142 ? -6.512 9.797 21.469 1 87.75 142 ASP B C 1
ATOM 2135 O O . ASP B 1 142 ? -7.645 9.75 20.984 1 87.75 142 ASP B O 1
#